Protein AF-A0A1I7XTX9-F1 (afdb_monomer_lite)

Radius of gyration: 39.01 Å; chains: 1; bounding box: 74×59×114 Å

Structure (mmCIF, N/CA/C/O backbone):
data_AF-A0A1I7XTX9-F1
#
_entry.id   AF-A0A1I7XTX9-F1
#
loop_
_atom_site.group_PDB
_atom_site.id
_atom_site.type_symbol
_atom_site.label_atom_id
_atom_site.label_alt_id
_atom_site.label_comp_id
_atom_site.label_asym_id
_atom_site.label_entity_id
_atom_site.label_seq_id
_atom_site.pdbx_PDB_ins_code
_atom_site.Cartn_x
_atom_site.Cartn_y
_atom_site.Cartn_z
_atom_site.occupancy
_atom_site.B_iso_or_equiv
_atom_site.auth_seq_id
_atom_site.auth_comp_id
_atom_site.auth_asym_id
_atom_site.auth_atom_id
_atom_site.pdbx_PDB_model_num
ATOM 1 N N . MET A 1 1 ? 23.087 1.644 7.603 1.00 31.75 1 MET A N 1
ATOM 2 C CA . MET A 1 1 ? 23.985 2.489 8.414 1.00 31.75 1 MET A CA 1
ATOM 3 C C . MET A 1 1 ? 24.129 3.825 7.701 1.00 31.75 1 MET A C 1
ATOM 5 O O . MET A 1 1 ? 24.616 3.824 6.582 1.00 31.75 1 MET A O 1
ATOM 9 N N . THR A 1 2 ? 23.511 4.867 8.280 1.00 27.83 2 THR A N 1
ATOM 10 C CA . THR A 1 2 ? 24.059 6.223 8.543 1.00 27.83 2 THR A CA 1
ATOM 11 C C . THR A 1 2 ? 25.178 6.745 7.631 1.00 27.83 2 THR A C 1
ATOM 13 O O . THR A 1 2 ? 26.131 6.026 7.386 1.00 27.83 2 THR A O 1
ATOM 16 N N . LEU A 1 3 ? 25.255 7.996 7.173 1.00 34.50 3 LEU A N 1
ATOM 17 C CA . LEU A 1 3 ? 24.685 9.340 7.436 1.00 34.50 3 LEU A CA 1
ATOM 18 C C . LEU A 1 3 ? 25.166 10.139 6.166 1.00 34.50 3 LEU A C 1
ATOM 20 O O . LEU A 1 3 ? 26.265 9.856 5.704 1.00 34.50 3 LEU A O 1
ATOM 24 N N . LEU A 1 4 ? 24.463 11.028 5.447 1.00 36.38 4 LEU A N 1
ATOM 25 C CA . LEU A 1 4 ? 23.826 12.318 5.776 1.00 36.38 4 LEU A CA 1
ATOM 26 C C . LEU A 1 4 ? 24.475 13.459 4.955 1.00 36.38 4 LEU A C 1
ATOM 28 O O . LEU A 1 4 ? 25.654 13.402 4.623 1.00 36.38 4 LEU A O 1
ATOM 32 N N . GLY A 1 5 ? 23.700 14.511 4.690 1.00 29.09 5 GLY A N 1
ATOM 33 C CA . GLY A 1 5 ? 24.139 15.789 4.118 1.00 29.09 5 GLY A CA 1
ATOM 34 C C . GLY A 1 5 ? 22.914 16.644 3.766 1.00 29.09 5 GLY A C 1
ATOM 35 O O . GLY A 1 5 ? 22.510 16.673 2.615 1.00 29.09 5 GLY A O 1
ATOM 36 N N . ALA A 1 6 ? 22.092 17.047 4.740 1.00 30.69 6 ALA A N 1
ATOM 37 C CA . ALA A 1 6 ? 22.261 18.222 5.611 1.00 30.69 6 ALA A CA 1
ATOM 38 C C . ALA A 1 6 ? 21.860 19.540 4.917 1.00 30.69 6 ALA A C 1
ATOM 40 O O . ALA A 1 6 ? 22.662 20.180 4.244 1.00 30.69 6 ALA A O 1
ATOM 41 N N . GLY A 1 7 ? 20.605 19.950 5.137 1.00 29.23 7 GLY A N 1
ATOM 42 C CA . GLY A 1 7 ? 20.167 21.335 4.987 1.00 29.23 7 GLY A CA 1
ATOM 43 C C . GLY A 1 7 ? 20.647 22.171 6.176 1.00 29.23 7 GLY A C 1
ATOM 44 O O . GLY A 1 7 ? 20.661 21.695 7.312 1.00 29.23 7 GLY A O 1
ATOM 45 N N . LYS A 1 8 ? 21.066 23.406 5.901 1.00 31.02 8 LYS A N 1
ATOM 46 C CA . LYS A 1 8 ? 21.558 24.382 6.879 1.00 31.02 8 LYS A CA 1
ATOM 47 C C . LYS A 1 8 ? 20.604 25.579 6.893 1.00 31.02 8 LYS A C 1
ATOM 49 O O . LYS A 1 8 ? 20.211 26.057 5.834 1.00 31.02 8 LYS A O 1
ATOM 54 N N . THR A 1 9 ? 20.223 26.021 8.087 1.00 29.34 9 THR A N 1
ATOM 55 C CA . THR A 1 9 ? 19.307 27.140 8.370 1.00 29.34 9 THR A CA 1
ATOM 56 C C . THR A 1 9 ? 20.045 28.415 8.792 1.00 29.34 9 THR A C 1
ATOM 58 O O . THR A 1 9 ? 21.045 28.320 9.502 1.00 29.34 9 THR A O 1
ATOM 61 N N . GLY A 1 10 ? 19.442 29.570 8.468 1.00 27.25 10 GLY A N 1
ATOM 62 C CA . GLY A 1 10 ? 19.661 30.911 9.051 1.00 27.25 10 GLY A CA 1
ATOM 63 C C . GLY A 1 10 ? 20.543 31.825 8.192 1.00 27.25 10 GLY A C 1
ATOM 64 O O . GLY A 1 10 ? 21.560 31.367 7.691 1.00 27.25 10 GLY A O 1
ATOM 65 N N . THR A 1 11 ? 20.275 33.114 7.960 1.00 25.80 11 THR A N 1
ATOM 66 C CA . THR A 1 11 ? 19.275 34.105 8.424 1.00 25.80 11 THR A CA 1
ATOM 67 C C . THR A 1 11 ? 19.540 35.385 7.607 1.00 25.80 11 THR A C 1
ATOM 69 O O . THR A 1 11 ? 20.711 35.663 7.356 1.00 25.80 11 THR A O 1
ATOM 72 N N . GLY A 1 12 ? 18.519 36.199 7.303 1.00 23.66 12 GLY A N 1
ATOM 73 C CA . GLY A 1 12 ? 18.704 37.642 7.063 1.00 23.66 12 GLY A CA 1
ATOM 74 C C . GLY A 1 12 ? 18.099 38.235 5.784 1.00 23.66 12 GLY A C 1
ATOM 75 O O . GLY A 1 12 ? 18.675 38.079 4.719 1.00 23.66 12 GLY A O 1
ATOM 76 N N . MET A 1 13 ? 17.015 38.987 6.003 1.00 26.55 13 MET A N 1
ATOM 77 C CA . MET A 1 13 ? 16.644 40.281 5.404 1.00 26.55 13 MET A CA 1
ATOM 78 C C . MET A 1 13 ? 16.230 40.427 3.917 1.00 26.55 13 MET A C 1
ATOM 80 O O . MET A 1 13 ? 16.981 40.132 2.996 1.00 26.55 13 MET A O 1
ATOM 84 N N . ASP A 1 14 ? 15.050 41.053 3.809 1.00 25.98 14 ASP A N 1
ATOM 85 C CA . ASP A 1 14 ? 14.607 42.104 2.879 1.00 25.98 14 ASP A CA 1
ATOM 86 C C . ASP A 1 14 ? 13.866 41.764 1.567 1.00 25.98 14 ASP A C 1
ATOM 88 O O . ASP A 1 14 ? 14.311 40.993 0.723 1.00 25.98 14 ASP A O 1
ATOM 92 N N . ASP A 1 15 ? 12.715 42.449 1.473 1.00 25.98 15 ASP A N 1
ATOM 93 C CA . ASP A 1 15 ? 11.924 42.895 0.323 1.00 25.98 15 ASP A CA 1
ATOM 94 C C . ASP A 1 15 ? 11.231 41.861 -0.586 1.00 25.98 15 ASP A C 1
ATOM 96 O O . ASP A 1 15 ? 11.866 41.157 -1.359 1.00 25.98 15 ASP A O 1
ATOM 100 N N . ASP A 1 16 ? 9.886 41.861 -0.593 1.00 26.59 16 ASP A N 1
ATOM 101 C CA . ASP A 1 16 ? 9.189 42.386 -1.778 1.00 26.59 16 ASP A CA 1
ATOM 102 C C . ASP A 1 16 ? 7.717 42.758 -1.522 1.00 26.59 16 ASP A C 1
ATOM 104 O O . ASP A 1 16 ? 6.957 42.110 -0.795 1.00 26.59 16 ASP A O 1
ATOM 108 N N . SER A 1 17 ? 7.339 43.844 -2.177 1.00 26.92 17 SER A N 1
ATOM 109 C CA . SER A 1 17 ? 6.041 44.488 -2.238 1.00 26.92 17 SER A CA 1
ATOM 110 C C . SER A 1 17 ? 5.219 44.011 -3.440 1.00 26.92 17 SER A C 1
ATOM 112 O O . SER A 1 17 ? 5.717 43.876 -4.545 1.00 26.92 17 SER A O 1
ATOM 114 N N . THR A 1 18 ? 3.916 43.851 -3.215 1.00 23.44 18 THR A N 1
ATOM 115 C CA . THR A 1 18 ? 2.823 44.388 -4.045 1.00 23.44 18 THR A CA 1
ATOM 116 C C . THR A 1 18 ? 2.942 44.303 -5.584 1.00 23.44 18 THR A C 1
ATOM 118 O O . THR A 1 18 ? 3.502 45.171 -6.241 1.00 23.44 18 THR A O 1
ATOM 121 N N . SER A 1 19 ? 2.106 43.409 -6.128 1.00 23.70 19 SER A N 1
ATOM 122 C CA . SER A 1 19 ? 1.067 43.693 -7.142 1.00 23.70 19 SER A CA 1
ATOM 123 C C . SER A 1 19 ? 1.317 43.466 -8.639 1.00 23.70 19 SER A C 1
ATOM 125 O O . SER A 1 19 ? 2.242 43.998 -9.233 1.00 23.70 19 SER A O 1
ATOM 127 N N . THR A 1 20 ? 0.283 42.827 -9.220 1.00 22.22 20 THR A N 1
ATOM 128 C CA . THR A 1 20 ? -0.342 43.073 -10.541 1.00 22.22 20 THR A CA 1
ATOM 129 C C . THR A 1 20 ? 0.517 42.853 -11.792 1.00 22.22 20 THR A C 1
ATOM 131 O O . THR A 1 20 ? 1.685 43.180 -11.846 1.00 22.22 20 THR A O 1
ATOM 134 N N . SER A 1 21 ? 0.009 42.333 -12.904 1.00 23.59 21 SER A N 1
ATOM 135 C CA . SER A 1 21 ? -1.358 42.087 -13.371 1.00 23.59 21 SER A CA 1
ATOM 136 C C . SER A 1 21 ? -1.256 41.399 -14.734 1.00 23.59 21 SER A C 1
ATOM 138 O O . SER A 1 21 ? -0.323 41.700 -15.471 1.00 23.59 21 SER A O 1
ATOM 140 N N . SER A 1 22 ? -2.307 40.640 -15.087 1.00 22.98 22 SER A N 1
ATOM 141 C CA . SER A 1 22 ? -2.914 40.532 -16.437 1.00 22.98 22 SER A CA 1
ATOM 142 C C . SER A 1 22 ? -2.038 39.973 -17.577 1.00 22.98 22 SER A C 1
ATOM 144 O O . SER A 1 22 ? -0.888 40.331 -17.742 1.00 22.98 22 SER A O 1
ATOM 146 N N . SER A 1 23 ? -2.499 39.130 -18.500 1.00 24.38 23 SER A N 1
ATOM 147 C CA . SER A 1 23 ? -3.800 39.057 -19.188 1.00 24.38 23 SER A CA 1
ATOM 148 C C . SER A 1 23 ? -3.715 37.823 -20.113 1.00 24.38 23 SER A C 1
ATOM 150 O O . SER A 1 23 ? -2.683 37.606 -20.735 1.00 24.38 23 SER A O 1
ATOM 152 N N . SER A 1 24 ? -4.651 36.874 -20.046 1.00 22.02 24 SER A N 1
ATOM 153 C CA . SER A 1 24 ? -5.836 36.713 -20.917 1.00 22.02 24 SER A CA 1
ATOM 154 C C . SER A 1 24 ? -5.599 36.100 -22.311 1.00 22.02 24 SER A C 1
ATOM 156 O O . SER A 1 24 ? -4.981 36.715 -23.174 1.00 22.02 24 SER A O 1
ATOM 158 N N . SER A 1 25 ? -6.208 34.933 -22.547 1.00 24.53 25 SER A N 1
ATOM 159 C CA . SER A 1 25 ? -7.070 34.587 -23.707 1.00 24.53 25 SER A CA 1
ATOM 160 C C . SER A 1 25 ? -7.397 33.082 -23.620 1.00 24.53 25 SER A C 1
ATOM 162 O O . SER A 1 25 ? -6.514 32.241 -23.702 1.00 24.53 25 SER A O 1
ATOM 164 N N . SER A 1 26 ? -8.562 32.657 -23.122 1.00 22.67 26 SER A N 1
ATOM 165 C CA . SER A 1 26 ? -9.870 32.534 -23.791 1.00 22.67 26 SER A CA 1
ATOM 166 C C . SER A 1 26 ? -9.861 31.745 -25.110 1.00 22.67 26 SER A C 1
ATOM 168 O O . SER A 1 26 ? -9.527 32.289 -26.157 1.00 22.67 26 SER A O 1
ATOM 170 N N . SER A 1 27 ? -10.376 30.514 -25.082 1.00 25.02 27 SER A N 1
ATOM 171 C CA . SER A 1 27 ? -11.396 30.075 -26.045 1.00 25.02 27 SER A CA 1
ATOM 172 C C . SER A 1 27 ? -12.202 28.894 -25.494 1.00 25.02 27 SER A C 1
ATOM 174 O O . SER A 1 27 ? -11.694 27.973 -24.863 1.00 25.02 27 SER A O 1
ATOM 176 N N . SER A 1 28 ? -13.505 29.027 -25.684 1.00 23.41 28 SER A N 1
ATOM 177 C CA . SER A 1 28 ? -14.630 28.222 -25.231 1.00 23.41 28 SER A CA 1
ATOM 178 C C . SER A 1 28 ? -15.010 27.135 -26.236 1.00 23.41 28 SER A C 1
ATOM 180 O O . SER A 1 28 ? -14.947 27.377 -27.438 1.00 23.41 28 SER A O 1
ATOM 182 N N . SER A 1 29 ? -15.593 26.030 -25.768 1.00 25.06 29 SER A N 1
ATOM 183 C CA . SER A 1 29 ? -16.771 25.452 -26.430 1.00 25.06 29 SER A CA 1
ATOM 184 C C . SER A 1 29 ? -17.611 24.643 -25.441 1.00 25.06 29 SER A C 1
ATOM 186 O O . SER A 1 29 ? -17.113 23.839 -24.659 1.00 25.06 29 SER A O 1
ATOM 188 N N . SER A 1 30 ? -18.901 24.950 -25.452 1.00 24.28 30 SER A N 1
ATOM 189 C CA . SER A 1 30 ? -19.987 24.378 -24.671 1.00 24.28 30 SER A CA 1
ATOM 190 C C . SER A 1 30 ? -20.750 23.349 -25.507 1.00 24.28 30 SER A C 1
ATOM 192 O O . SER A 1 30 ? -20.850 23.473 -26.725 1.00 24.28 30 SER A O 1
ATOM 194 N N . SER A 1 31 ? -21.367 22.369 -24.853 1.00 24.78 31 SER A N 1
ATOM 195 C CA . SER A 1 31 ? -22.641 21.808 -25.314 1.00 24.78 31 SER A CA 1
ATOM 196 C C . SER A 1 31 ? -23.411 21.205 -24.141 1.00 24.78 31 SER A C 1
ATOM 198 O O . SER A 1 31 ? -22.874 20.496 -23.295 1.00 24.78 31 SER A O 1
ATOM 200 N N . SER A 1 32 ? -24.680 21.587 -24.089 1.00 23.98 32 SER A N 1
ATOM 201 C CA . SER A 1 32 ? -25.641 21.387 -23.012 1.00 23.98 32 SER A CA 1
ATOM 202 C C . SER A 1 32 ? -26.614 20.265 -23.374 1.00 23.98 32 SER A C 1
ATOM 204 O O . SER A 1 32 ? -26.971 20.115 -24.539 1.00 23.98 32 SER A O 1
ATOM 206 N N . SER A 1 33 ? -27.158 19.566 -22.381 1.00 22.62 33 SER A N 1
ATOM 207 C CA . SER A 1 33 ? -28.517 19.009 -22.458 1.00 22.62 33 SER A CA 1
ATOM 208 C C . SER A 1 33 ? -29.128 18.931 -21.055 1.00 22.62 33 SER A C 1
ATOM 210 O O . SER A 1 33 ? -28.430 18.726 -20.067 1.00 22.62 33 SER A O 1
ATOM 212 N N . ASN A 1 34 ? -30.422 19.237 -20.985 1.00 25.70 34 ASN A N 1
ATOM 213 C CA . ASN A 1 34 ? -31.182 19.658 -19.807 1.00 25.70 34 ASN A CA 1
ATOM 214 C C . ASN A 1 34 ? -32.379 18.710 -19.571 1.00 25.70 34 ASN A C 1
ATOM 216 O O . ASN A 1 34 ? -32.726 17.953 -20.478 1.00 25.70 34 ASN A O 1
ATOM 220 N N . SER A 1 35 ? -33.057 18.882 -18.425 1.00 24.59 35 SER A N 1
ATOM 221 C CA . SER A 1 35 ? -34.354 18.322 -17.948 1.00 24.59 35 SER A CA 1
ATOM 222 C C . SER A 1 35 ? -34.229 17.295 -16.807 1.00 24.59 35 SER A C 1
ATOM 224 O O . SER A 1 35 ? -33.373 16.426 -16.855 1.00 24.59 35 SER A O 1
ATOM 226 N N . SER A 1 36 ? -35.032 17.296 -15.736 1.00 25.94 36 SER A N 1
ATOM 227 C CA . SER A 1 36 ? -36.047 18.225 -15.208 1.00 25.94 36 SER A CA 1
ATOM 228 C C . SER A 1 36 ? -36.482 17.749 -13.805 1.00 25.94 36 SER A C 1
ATOM 230 O O . SER A 1 36 ? -36.763 16.570 -13.629 1.00 25.94 36 SER A O 1
ATOM 232 N N . SER A 1 37 ? -36.537 18.690 -12.855 1.00 24.05 37 SER A N 1
ATOM 233 C CA . SER A 1 37 ? -37.421 18.844 -11.673 1.00 24.05 37 SER A CA 1
ATOM 234 C C . SER A 1 37 ? -38.088 17.649 -10.957 1.00 24.05 37 SER A C 1
ATOM 236 O O . SER A 1 37 ? -38.910 16.940 -11.531 1.00 24.05 37 SER A O 1
ATOM 238 N N . GLY A 1 38 ? -37.942 17.639 -9.623 1.00 23.42 38 GLY A N 1
ATOM 239 C CA . GLY A 1 38 ? -38.892 17.062 -8.661 1.00 23.42 38 GLY A CA 1
ATOM 240 C C . GLY A 1 38 ? -38.558 17.476 -7.217 1.00 23.42 38 GLY A C 1
ATOM 241 O O . GLY A 1 38 ? -37.611 16.961 -6.635 1.00 23.42 38 GLY A O 1
ATOM 242 N N . SER A 1 39 ? -39.303 18.433 -6.652 1.00 24.64 39 SER A N 1
ATOM 243 C CA . SER A 1 39 ? -39.184 18.903 -5.259 1.00 24.64 39 SER A CA 1
ATOM 244 C C . SER A 1 39 ? -40.071 18.105 -4.301 1.00 24.64 39 SER A C 1
ATOM 246 O O . SER A 1 39 ? -41.241 17.914 -4.616 1.00 24.64 39 SER A O 1
ATOM 248 N N . SER A 1 40 ? -39.579 17.805 -3.088 1.00 24.77 40 SER A N 1
ATOM 249 C CA . SER A 1 40 ? -40.382 17.851 -1.846 1.00 24.77 40 SER A CA 1
ATOM 250 C C . SER A 1 40 ? -39.552 17.651 -0.559 1.00 24.77 40 SER A C 1
ATOM 252 O O . SER A 1 40 ? -39.024 16.573 -0.318 1.00 24.77 40 SER A O 1
ATOM 254 N N . ASN A 1 41 ? -39.529 18.715 0.253 1.00 26.72 41 ASN A N 1
ATOM 255 C CA . ASN A 1 41 ? -39.563 18.834 1.723 1.00 26.72 41 ASN A CA 1
ATOM 256 C C . ASN A 1 41 ? -38.617 18.083 2.696 1.00 26.72 41 ASN A C 1
ATOM 258 O O . ASN A 1 41 ? -38.786 16.914 3.012 1.00 26.72 41 ASN A O 1
ATOM 262 N N . SER A 1 42 ? -37.794 18.919 3.349 1.00 25.36 42 SER A N 1
ATOM 263 C CA . SER A 1 42 ? -37.630 19.109 4.805 1.00 25.36 42 SER A CA 1
ATOM 264 C C . SER A 1 42 ? -37.196 17.946 5.711 1.00 25.36 42 SER A C 1
ATOM 266 O O . SER A 1 42 ? -38.021 17.203 6.235 1.00 25.36 42 SER A O 1
ATOM 268 N N . SER A 1 43 ? -35.937 18.010 6.142 1.00 28.47 43 SER A N 1
ATOM 269 C CA . SER A 1 43 ? -35.585 17.908 7.563 1.00 28.47 43 SER A CA 1
ATOM 270 C C . SER A 1 43 ? -34.298 18.689 7.811 1.00 28.47 43 SER A C 1
ATOM 272 O O . SER A 1 43 ? -33.278 18.454 7.173 1.00 28.47 43 SER A O 1
ATOM 274 N N . LYS A 1 44 ? -34.396 19.670 8.702 1.00 34.66 44 LYS A N 1
ATOM 275 C CA . LYS A 1 44 ? -33.352 20.617 9.077 1.00 34.66 44 LYS A CA 1
ATOM 276 C C . LYS A 1 44 ? -32.379 19.921 10.033 1.00 34.66 44 LYS A C 1
ATOM 278 O O . LYS A 1 44 ? -32.746 19.669 11.176 1.00 34.66 44 LYS A O 1
ATOM 283 N N . SER A 1 45 ? -31.167 19.632 9.577 1.00 30.36 45 SER A N 1
ATOM 284 C CA . SER A 1 45 ? -30.007 19.395 10.436 1.00 30.36 45 SER A CA 1
ATOM 285 C C . SER A 1 45 ? -28.925 20.373 10.009 1.00 30.36 45 SER A C 1
ATOM 287 O O . SER A 1 45 ? -28.516 20.408 8.854 1.00 30.36 45 SER A O 1
ATOM 289 N N . SER A 1 46 ? -28.568 21.239 10.943 1.00 38.06 46 SER A N 1
ATOM 290 C CA . SER A 1 46 ? -27.424 22.134 10.886 1.00 38.06 46 SER A CA 1
ATOM 291 C C . SER A 1 46 ? -26.144 21.315 10.740 1.00 38.06 46 SER A C 1
ATOM 293 O O . SER A 1 46 ? -25.693 20.757 11.732 1.00 38.06 46 SER A O 1
ATOM 295 N N . ASP A 1 47 ? -25.602 21.256 9.529 1.00 37.31 47 ASP A N 1
ATOM 296 C CA . ASP A 1 47 ? -24.257 20.764 9.226 1.00 37.31 47 ASP A CA 1
ATOM 297 C C . ASP A 1 47 ? -23.696 21.619 8.080 1.00 37.31 47 ASP A C 1
ATOM 299 O O . ASP A 1 47 ? -23.562 21.164 6.949 1.00 37.31 47 ASP A O 1
ATOM 303 N N . ASP A 1 48 ? -23.416 22.887 8.381 1.00 39.72 48 ASP A N 1
ATOM 304 C CA . ASP A 1 48 ? -22.563 23.744 7.556 1.00 39.72 48 ASP A CA 1
ATOM 305 C C . ASP A 1 48 ? -21.286 24.023 8.361 1.00 39.72 48 ASP A C 1
ATOM 307 O O . ASP A 1 48 ? -21.191 25.010 9.083 1.00 39.72 48 ASP A O 1
ATOM 311 N N . GLU A 1 49 ? -20.330 23.096 8.278 1.00 41.69 49 GLU A N 1
ATOM 312 C CA . GLU A 1 49 ? -18.903 23.345 8.510 1.00 41.69 49 GLU A CA 1
ATOM 313 C C . GLU A 1 49 ? -18.141 22.612 7.399 1.00 41.69 49 GLU A C 1
ATOM 315 O O . GLU A 1 49 ? -18.010 21.382 7.373 1.00 41.69 49 GLU A O 1
ATOM 320 N N . ASP A 1 50 ? -17.714 23.409 6.427 1.00 38.66 50 ASP A N 1
ATOM 321 C CA . ASP A 1 50 ? -16.922 23.028 5.273 1.00 38.66 50 ASP A CA 1
ATOM 322 C C . ASP A 1 50 ? -15.567 22.412 5.674 1.00 38.66 50 ASP A C 1
ATOM 324 O O . ASP A 1 50 ? -14.810 22.958 6.474 1.00 38.66 50 ASP A O 1
ATOM 328 N N . GLY A 1 51 ? -15.203 21.306 5.012 1.00 39.34 51 GLY A N 1
ATOM 329 C CA . GLY A 1 51 ? -13.795 20.984 4.749 1.00 39.34 51 GLY A CA 1
ATOM 330 C C . GLY A 1 51 ? -13.052 20.058 5.720 1.00 39.34 51 GLY A C 1
ATOM 331 O O . GLY A 1 51 ? -11.886 20.315 6.003 1.00 39.34 51 GLY A O 1
ATOM 332 N N . LEU A 1 52 ? -13.631 18.939 6.177 1.00 42.31 52 LEU A N 1
ATOM 333 C CA . LEU A 1 52 ? -12.880 17.941 6.963 1.00 42.31 52 LEU A CA 1
ATOM 334 C C . LEU A 1 52 ? -13.141 16.491 6.527 1.00 42.31 52 LEU A C 1
ATOM 336 O O . LEU A 1 52 ? -14.133 15.877 6.901 1.00 42.31 52 LEU A O 1
ATOM 340 N N . SER A 1 53 ? -12.160 15.941 5.799 1.00 44.75 53 SER A N 1
ATOM 341 C CA . SER A 1 53 ? -11.876 14.515 5.562 1.00 44.75 53 SER A CA 1
ATOM 342 C C . SER A 1 53 ? -13.046 13.636 5.101 1.00 44.75 53 SER A C 1
ATOM 344 O O . SER A 1 53 ? -13.965 13.331 5.861 1.00 44.75 53 SER A O 1
ATOM 346 N N . ALA A 1 54 ? -12.942 13.078 3.895 1.00 55.00 54 ALA A N 1
ATOM 347 C CA . ALA A 1 54 ? -13.617 11.819 3.603 1.00 55.00 54 ALA A CA 1
ATOM 348 C C . ALA A 1 54 ? -13.142 10.784 4.644 1.00 55.00 54 ALA A C 1
ATOM 350 O O . ALA 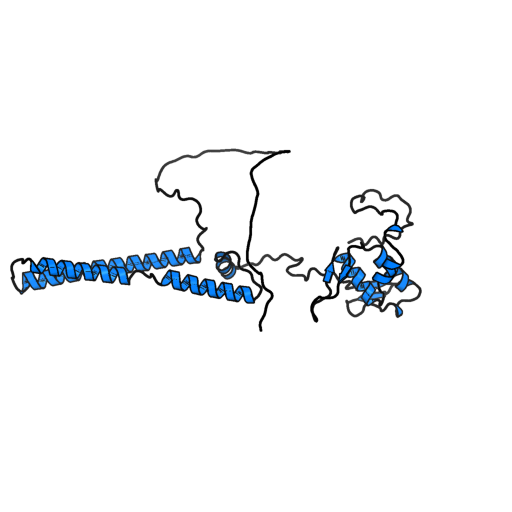A 1 54 ? -12.023 10.294 4.560 1.00 55.00 54 ALA A O 1
ATOM 351 N N . LYS A 1 55 ? -13.936 10.537 5.694 1.00 63.59 55 LYS A N 1
ATOM 352 C CA . LYS A 1 55 ? -13.553 9.650 6.802 1.00 63.59 55 LYS A CA 1
ATOM 353 C C . LYS A 1 55 ? -13.246 8.255 6.251 1.00 63.59 55 LYS A C 1
ATOM 355 O O . LYS A 1 55 ? -14.080 7.686 5.545 1.00 63.59 55 LYS A O 1
ATOM 360 N N . SER A 1 56 ? -12.090 7.693 6.615 1.00 77.38 56 SER A N 1
ATOM 361 C CA . SER A 1 56 ? -11.694 6.331 6.224 1.00 77.38 56 SER A CA 1
ATOM 362 C C . SER A 1 56 ? -12.760 5.303 6.611 1.00 77.38 56 SER A C 1
ATOM 364 O O . SER A 1 56 ? -13.458 5.452 7.624 1.00 77.38 56 SER A O 1
ATOM 366 N N . VAL A 1 57 ? -12.850 4.205 5.860 1.00 80.50 57 VAL A N 1
ATOM 367 C CA . VAL A 1 57 ? -13.799 3.110 6.129 1.00 80.50 57 VAL A CA 1
ATOM 368 C C . VAL A 1 57 ? -13.588 2.525 7.541 1.00 80.50 57 VAL A C 1
ATOM 370 O O . VAL A 1 57 ? -14.561 2.239 8.248 1.00 80.50 57 VAL A O 1
ATOM 373 N N . LEU A 1 58 ? -12.342 2.456 8.009 1.00 81.88 58 LEU A N 1
ATOM 374 C CA . LEU A 1 58 ? -11.929 1.964 9.321 1.00 81.88 58 LEU A CA 1
ATOM 375 C C . LEU A 1 58 ? -12.418 2.918 10.400 1.00 81.88 58 LEU A C 1
ATOM 377 O O . LEU A 1 58 ? -13.026 2.485 11.374 1.00 81.88 58 LEU A O 1
ATOM 381 N N . GLN A 1 59 ? -12.203 4.221 10.205 1.00 81.19 59 GLN A N 1
ATOM 382 C CA . GLN A 1 59 ? -12.638 5.257 11.140 1.00 81.19 59 GLN A CA 1
ATOM 383 C C . GLN A 1 59 ? -14.163 5.241 11.304 1.00 81.19 59 GLN A C 1
ATOM 385 O O . GLN A 1 59 ? -14.661 5.340 12.425 1.00 81.19 59 GLN A O 1
ATOM 390 N N .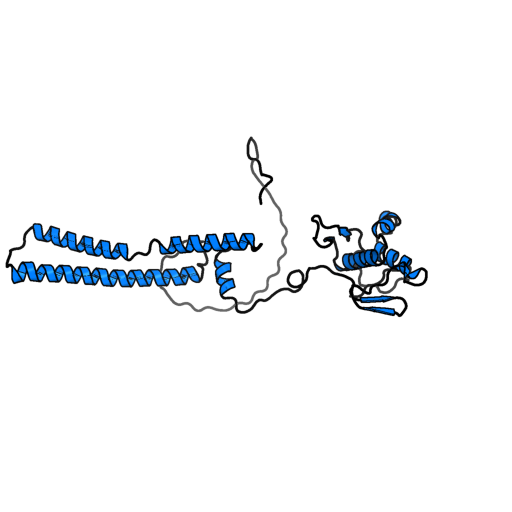 SER A 1 60 ? -14.907 5.024 10.214 1.00 83.50 60 SER A N 1
ATOM 391 C CA . SER A 1 60 ? -16.365 4.866 10.260 1.00 83.50 60 SER A CA 1
ATOM 392 C C . SER A 1 60 ? -16.790 3.633 11.068 1.00 83.50 60 SER A C 1
ATOM 394 O O . SER A 1 60 ? -17.652 3.724 11.945 1.00 83.50 60 SER A O 1
ATOM 396 N N . LYS A 1 61 ? -16.162 2.472 10.833 1.00 87.00 61 LYS A N 1
ATOM 397 C CA . LYS A 1 61 ? -16.467 1.234 11.573 1.00 87.00 61 LYS A CA 1
ATOM 398 C C . LYS A 1 61 ? -16.103 1.336 13.053 1.00 87.00 61 LYS A C 1
ATOM 400 O O . LYS A 1 61 ? -16.885 0.922 13.903 1.00 87.00 61 LYS A O 1
ATOM 405 N N . LEU A 1 62 ? -14.953 1.917 13.369 1.00 85.44 62 LEU A N 1
ATOM 406 C CA . LEU A 1 62 ? -14.488 2.091 14.743 1.00 85.44 62 LEU A CA 1
ATOM 407 C C . LEU A 1 62 ? -15.351 3.079 15.519 1.00 85.44 62 LEU A C 1
ATOM 409 O O . LEU A 1 62 ? -15.664 2.822 16.675 1.00 85.44 62 LEU A O 1
ATOM 413 N N . SER A 1 63 ? -15.796 4.162 14.877 1.00 86.50 63 SER A N 1
ATOM 414 C CA . SER A 1 63 ? -16.751 5.092 15.480 1.00 86.50 63 SER A CA 1
ATOM 415 C C . SER A 1 63 ? -18.071 4.390 15.822 1.00 86.50 63 SER A C 1
ATOM 417 O O . SER A 1 63 ? -18.578 4.561 16.928 1.00 86.50 63 SER A O 1
ATOM 419 N N . LYS A 1 64 ? -18.579 3.512 14.941 1.00 88.88 64 LYS A N 1
ATOM 420 C CA . LYS A 1 64 ? -19.766 2.688 15.236 1.00 88.88 64 LYS A CA 1
ATOM 421 C C . LYS A 1 64 ? -19.547 1.753 16.429 1.00 88.88 64 LYS A C 1
ATOM 423 O O . LYS A 1 64 ? -20.426 1.664 17.281 1.00 88.88 64 LYS A O 1
ATOM 428 N N . LEU A 1 65 ? -18.390 1.095 16.518 1.00 90.00 65 LEU A N 1
ATOM 429 C CA . LEU A 1 65 ? -18.058 0.241 17.666 1.00 90.00 65 LEU A CA 1
ATOM 430 C C . LEU A 1 65 ? -17.933 1.046 18.965 1.00 90.00 65 LEU A C 1
ATOM 432 O O . LEU A 1 65 ? -18.474 0.640 19.989 1.00 90.00 65 LEU A O 1
ATOM 436 N N . ALA A 1 66 ? -17.276 2.206 18.927 1.00 89.44 66 ALA A N 1
ATOM 437 C CA . ALA A 1 66 ? -17.151 3.086 20.085 1.00 89.44 66 ALA A CA 1
ATOM 438 C C . ALA A 1 66 ? -18.528 3.541 20.592 1.00 89.44 66 ALA A C 1
ATOM 440 O O . ALA A 1 66 ? -18.796 3.469 21.789 1.00 89.44 66 ALA A O 1
ATOM 441 N N . LEU A 1 67 ? -19.435 3.919 19.686 1.00 88.88 67 LEU A N 1
ATOM 442 C CA . LEU A 1 67 ? -20.812 4.264 20.042 1.00 88.88 67 LEU A CA 1
ATOM 443 C C . LEU A 1 67 ? -21.563 3.076 20.659 1.00 88.88 67 LEU A C 1
ATOM 445 O O . LEU A 1 67 ? -22.264 3.257 21.649 1.00 88.88 67 LEU A O 1
ATOM 449 N N . GLN A 1 68 ? -21.388 1.855 20.143 1.00 91.38 68 GLN A N 1
ATOM 450 C CA . GLN A 1 68 ? -21.994 0.656 20.740 1.00 91.38 68 GLN A CA 1
AT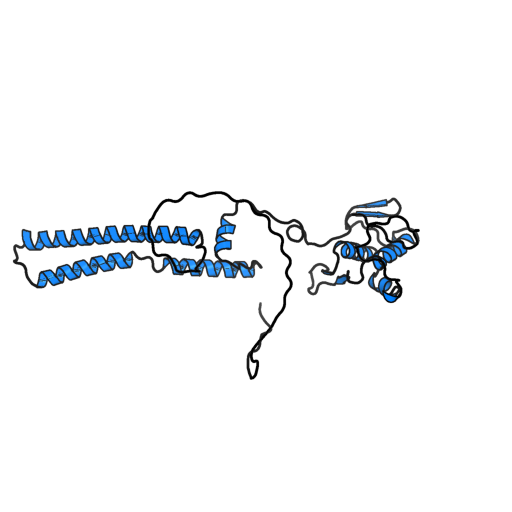OM 451 C C . GLN A 1 68 ? -21.512 0.401 22.175 1.00 91.38 68 GLN A C 1
ATOM 453 O O . GLN A 1 68 ? -22.327 0.071 23.039 1.00 91.38 68 GLN A O 1
ATOM 458 N N . ILE A 1 69 ? -20.219 0.597 22.451 1.00 92.25 69 ILE A N 1
ATOM 459 C CA . ILE A 1 69 ? -19.661 0.487 23.807 1.00 92.25 69 ILE A CA 1
ATOM 460 C C . ILE A 1 69 ? -20.284 1.548 24.722 1.00 92.25 69 ILE A C 1
ATOM 462 O O . ILE A 1 69 ? -20.697 1.220 25.833 1.00 92.25 69 ILE A O 1
ATOM 466 N N . ILE A 1 70 ? -20.431 2.787 24.240 1.00 91.56 70 ILE A N 1
ATOM 467 C CA . ILE A 1 70 ? -21.052 3.884 24.998 1.00 91.56 70 ILE A CA 1
ATOM 468 C C . ILE A 1 70 ? -22.519 3.574 25.320 1.00 91.56 70 ILE A C 1
ATOM 470 O O . ILE A 1 70 ? -22.941 3.755 26.463 1.00 91.56 70 ILE A O 1
ATOM 474 N N . TYR A 1 71 ? -23.299 3.067 24.359 1.00 92.94 71 TYR A N 1
ATOM 475 C CA . TYR A 1 71 ? -24.689 2.669 24.610 1.00 92.94 71 TYR A CA 1
ATOM 476 C C . TYR A 1 71 ? -24.774 1.556 25.658 1.00 92.94 71 TYR A C 1
ATOM 478 O O . TYR A 1 71 ? -25.558 1.665 26.600 1.00 92.94 71 TYR A O 1
ATOM 486 N N . CYS A 1 72 ? -23.927 0.529 25.550 1.00 94.12 72 CYS A N 1
ATOM 487 C CA . CYS A 1 72 ? -23.857 -0.548 26.536 1.00 94.12 72 CYS A CA 1
ATOM 488 C C . CYS A 1 72 ? -23.490 -0.008 27.931 1.00 94.12 72 CYS A C 1
ATOM 490 O O . CYS A 1 72 ? -24.225 -0.228 28.896 1.00 94.12 72 CYS A O 1
ATOM 492 N N . GLY A 1 73 ? -22.426 0.791 28.034 1.00 94.25 73 GLY A N 1
ATOM 493 C CA . GLY A 1 73 ? -21.989 1.403 29.289 1.00 94.25 73 GLY A CA 1
ATOM 494 C C . GLY A 1 73 ? -23.058 2.288 29.930 1.00 94.25 73 GLY A C 1
ATOM 495 O O . GLY A 1 73 ? -23.306 2.193 31.131 1.00 94.25 73 GLY A O 1
ATOM 496 N N . THR A 1 74 ? -23.771 3.074 29.121 1.00 93.31 74 THR A N 1
ATOM 497 C CA . THR A 1 74 ? -24.875 3.924 29.592 1.00 93.31 74 THR A CA 1
ATOM 498 C C . THR A 1 74 ? -26.026 3.086 30.149 1.00 93.31 74 THR A C 1
ATOM 500 O O . THR A 1 74 ? -26.552 3.402 31.216 1.00 93.31 74 THR A O 1
ATOM 503 N N . THR A 1 75 ? -26.399 1.988 29.477 1.00 95.75 75 THR A N 1
ATOM 504 C CA . THR A 1 75 ? -27.451 1.092 29.986 1.00 95.75 75 THR A CA 1
ATOM 505 C C . THR A 1 75 ? -27.061 0.445 31.314 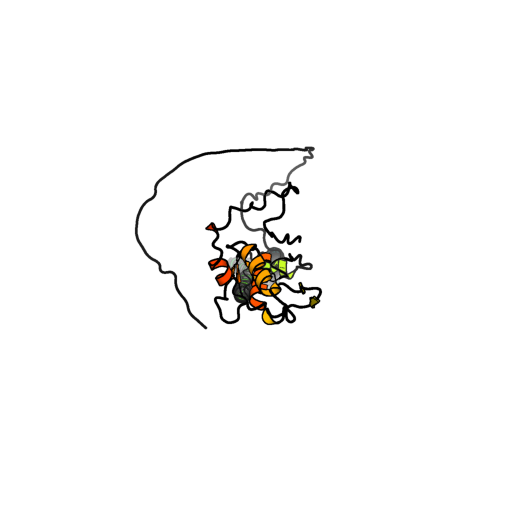1.00 95.75 75 THR A C 1
ATOM 507 O O . THR A 1 75 ? -27.870 0.427 32.241 1.00 95.75 75 THR A O 1
ATOM 510 N N . VAL A 1 76 ? -25.811 -0.007 31.456 1.00 95.75 76 VAL A N 1
ATOM 511 C CA . VAL A 1 76 ? -25.307 -0.604 32.701 1.00 95.75 76 VAL A CA 1
ATOM 512 C C . VAL A 1 76 ? -25.258 0.426 33.832 1.00 95.75 76 VAL A C 1
ATOM 514 O O . VAL A 1 76 ? -25.708 0.130 34.938 1.00 95.75 76 VAL A O 1
ATOM 517 N N . ALA A 1 77 ? -24.780 1.645 33.564 1.00 95.69 77 ALA A N 1
ATOM 518 C CA . ALA A 1 77 ? -24.732 2.725 34.550 1.00 95.69 77 ALA A CA 1
ATOM 519 C C . ALA A 1 77 ? -26.135 3.115 35.049 1.00 95.69 77 ALA A C 1
ATOM 521 O O . ALA A 1 77 ? -26.343 3.269 36.254 1.00 95.69 77 ALA A O 1
ATOM 522 N N . ALA A 1 78 ? -27.114 3.213 34.143 1.00 95.19 78 ALA A N 1
ATOM 523 C CA . ALA A 1 78 ? -28.500 3.512 34.495 1.00 95.19 78 ALA A CA 1
ATOM 524 C C . ALA A 1 78 ? -29.126 2.401 35.353 1.00 95.19 78 ALA A C 1
ATOM 526 O O . ALA A 1 78 ? -29.748 2.686 36.377 1.00 95.19 78 ALA A O 1
ATOM 527 N N . VAL A 1 79 ? -28.918 1.133 34.981 1.00 96.50 79 VAL A N 1
ATOM 528 C CA . VAL A 1 79 ? -29.397 -0.015 35.764 1.00 96.50 79 VAL A CA 1
ATOM 529 C C . VAL A 1 79 ? -28.745 -0.042 37.149 1.00 96.50 79 VAL A C 1
ATOM 531 O O . VAL A 1 79 ? -29.449 -0.212 38.143 1.00 96.50 79 VAL A O 1
ATOM 534 N N . ALA A 1 80 ? -27.433 0.186 37.248 1.00 94.81 80 ALA A N 1
ATOM 535 C CA . ALA A 1 80 ? -26.720 0.224 38.525 1.00 94.81 80 ALA A CA 1
ATOM 536 C C . ALA A 1 80 ? -27.236 1.341 39.447 1.00 94.81 80 ALA A C 1
ATOM 538 O O . ALA A 1 80 ? -27.454 1.100 40.634 1.00 94.81 80 ALA A O 1
ATOM 539 N N . LEU A 1 81 ? -27.497 2.534 38.902 1.00 95.19 81 LEU A N 1
ATOM 540 C CA . LEU A 1 81 ? -28.085 3.647 39.649 1.00 95.19 81 LEU A CA 1
ATOM 541 C C . LEU A 1 81 ? -29.474 3.287 40.190 1.00 95.19 81 LEU A C 1
ATOM 543 O O . LEU A 1 81 ? -29.739 3.488 41.375 1.00 95.19 81 LEU A O 1
ATOM 547 N N . ILE A 1 82 ? -30.339 2.708 39.352 1.00 95.31 82 ILE A N 1
ATOM 548 C CA . ILE A 1 82 ? -31.687 2.291 39.762 1.00 95.31 82 ILE A CA 1
ATOM 549 C C . ILE A 1 82 ? -31.607 1.237 40.869 1.00 95.31 82 ILE A C 1
ATOM 551 O O . ILE A 1 82 ? -32.314 1.361 41.869 1.00 95.31 82 ILE A O 1
ATOM 555 N N . VAL A 1 83 ? -30.733 0.234 40.728 1.00 95.56 83 VAL A N 1
ATOM 556 C CA . VAL A 1 83 ? -30.552 -0.845 41.713 1.00 95.56 83 VAL A CA 1
ATOM 557 C C . VAL A 1 83 ? -30.022 -0.313 43.045 1.00 95.56 83 VAL A C 1
ATOM 559 O O . VAL A 1 83 ? -30.532 -0.707 44.092 1.00 95.56 83 VAL A O 1
ATOM 562 N N . LEU A 1 84 ? -29.038 0.592 43.034 1.00 92.94 84 LEU A N 1
ATOM 563 C CA . LEU A 1 84 ? -28.488 1.195 44.254 1.00 92.94 84 LEU A CA 1
ATOM 564 C C . LEU A 1 84 ? -29.533 2.044 44.987 1.00 92.94 84 LEU A C 1
ATOM 566 O O . LEU A 1 84 ? -29.684 1.913 46.201 1.00 92.94 84 LEU A O 1
ATOM 570 N N . ILE A 1 85 ? -30.301 2.849 44.247 1.00 91.50 85 ILE A N 1
ATOM 571 C CA . ILE A 1 85 ? -31.383 3.666 44.810 1.00 91.50 85 ILE A CA 1
ATOM 572 C C . ILE A 1 85 ? -32.483 2.780 45.398 1.00 91.50 85 ILE A C 1
ATOM 574 O O . ILE A 1 85 ? -32.883 2.986 46.540 1.00 91.50 85 ILE A O 1
ATOM 578 N N . THR A 1 86 ? -32.960 1.771 44.662 1.00 91.88 86 THR A N 1
ATOM 579 C CA . THR A 1 86 ? -34.021 0.882 45.170 1.00 91.88 86 THR A CA 1
ATOM 580 C C . THR A 1 86 ? -33.562 0.055 46.364 1.00 91.88 86 THR A C 1
ATOM 582 O O . THR A 1 86 ? -34.315 -0.060 47.329 1.00 91.88 86 THR A O 1
ATOM 585 N N . ARG A 1 87 ? -32.331 -0.474 46.355 1.00 91.00 87 ARG A N 1
ATOM 586 C CA . ARG A 1 87 ? -31.754 -1.175 47.515 1.00 91.00 87 ARG A CA 1
ATOM 587 C C . ARG A 1 87 ? -31.697 -0.279 48.747 1.00 91.00 87 ARG A C 1
ATOM 589 O O . ARG A 1 87 ? -32.167 -0.699 49.800 1.00 91.00 87 ARG A O 1
ATOM 596 N N . PHE A 1 88 ? -31.190 0.945 48.603 1.00 88.38 88 PHE A N 1
ATOM 597 C CA . PHE A 1 88 ? -31.113 1.902 49.704 1.00 88.38 88 PHE A CA 1
ATOM 598 C C . PHE A 1 88 ? -32.500 2.276 50.236 1.00 88.38 88 PHE A C 1
ATOM 600 O O . PHE A 1 88 ? -32.714 2.269 51.445 1.00 88.38 88 PHE A O 1
ATOM 607 N N . CYS A 1 89 ? -33.469 2.520 49.346 1.00 86.06 89 CYS A N 1
ATOM 608 C CA . CYS A 1 89 ? -34.833 2.838 49.755 1.00 86.06 89 CYS A CA 1
ATOM 609 C C . CYS A 1 89 ? -35.496 1.693 50.541 1.00 86.06 89 CYS A C 1
ATOM 611 O O . CYS A 1 89 ? -36.172 1.943 51.536 1.00 86.06 89 CYS A O 1
ATOM 613 N N . ILE A 1 90 ? -35.301 0.437 50.125 1.00 88.25 90 ILE A N 1
ATOM 614 C CA . ILE A 1 90 ? -35.884 -0.722 50.818 1.00 88.25 90 ILE A CA 1
ATOM 615 C C . ILE A 1 90 ? -35.224 -0.925 52.186 1.00 88.25 90 ILE A C 1
ATOM 617 O O . ILE A 1 90 ? -35.916 -1.110 53.182 1.00 88.25 90 ILE A O 1
ATOM 621 N N . GLU A 1 91 ? -33.896 -0.888 52.259 1.00 84.19 91 GLU A N 1
ATOM 622 C CA . GLU A 1 91 ? -33.186 -1.182 53.505 1.00 84.19 91 GLU A CA 1
ATOM 623 C C . GLU A 1 91 ? -33.399 -0.069 54.545 1.00 84.19 91 GLU A C 1
ATOM 625 O O . GLU A 1 91 ? -33.827 -0.347 55.662 1.00 84.19 91 GLU A O 1
ATOM 630 N N . HIS A 1 92 ? -33.261 1.197 54.145 1.00 81.06 92 HIS A N 1
ATOM 631 C CA . HIS A 1 92 ? -33.315 2.328 55.072 1.00 81.06 92 HIS A CA 1
ATOM 632 C C . HIS A 1 92 ? -34.744 2.715 55.507 1.00 81.06 92 HIS A C 1
ATOM 634 O O . HIS A 1 92 ? -34.975 3.001 56.682 1.00 81.06 92 HIS A O 1
ATOM 640 N N . TYR A 1 93 ? -35.730 2.707 54.594 1.00 81.25 93 TYR A N 1
ATOM 641 C CA . TYR A 1 93 ? -37.102 3.133 54.927 1.00 81.25 93 TYR A CA 1
ATOM 642 C C . TYR A 1 93 ? -38.020 1.985 55.343 1.00 81.25 93 TYR A C 1
ATOM 644 O O . TYR A 1 93 ? -38.902 2.192 56.174 1.00 81.25 93 TYR A O 1
ATOM 652 N N . VAL A 1 94 ? -37.856 0.787 54.767 1.00 79.56 94 VAL A N 1
ATOM 653 C CA . VAL A 1 94 ? -38.769 -0.339 55.038 1.00 79.56 94 VAL A CA 1
ATOM 654 C C . VAL A 1 94 ? -38.256 -1.213 56.179 1.00 79.56 94 VAL A C 1
ATOM 656 O O . VAL A 1 94 ? -39.060 -1.681 56.981 1.00 79.56 94 VAL A O 1
ATOM 659 N N . ARG A 1 95 ? -36.938 -1.443 56.272 1.00 79.56 95 ARG A N 1
ATOM 660 C CA . ARG A 1 95 ? -36.357 -2.336 57.287 1.00 79.56 95 ARG A CA 1
ATOM 661 C C . ARG A 1 95 ? -36.022 -1.613 58.587 1.00 79.56 95 ARG A C 1
ATOM 663 O O . ARG A 1 95 ? -36.407 -2.093 59.649 1.00 79.56 95 ARG A O 1
ATOM 670 N N . ASP A 1 96 ? -35.343 -0.472 58.486 1.00 76.19 96 ASP A N 1
ATOM 671 C CA . ASP A 1 96 ? -34.830 0.251 59.655 1.00 76.19 96 ASP A CA 1
ATOM 672 C C . ASP A 1 96 ? -35.812 1.314 60.194 1.00 76.19 96 ASP A C 1
ATOM 674 O O . ASP A 1 96 ? -35.673 1.766 61.330 1.00 76.19 96 ASP A O 1
ATOM 678 N N . GLY A 1 97 ? -36.840 1.689 59.417 1.00 74.00 97 GLY A N 1
ATOM 679 C CA . GLY A 1 97 ? -37.941 2.560 59.861 1.00 74.00 97 GLY A CA 1
ATOM 680 C C . GLY A 1 97 ? -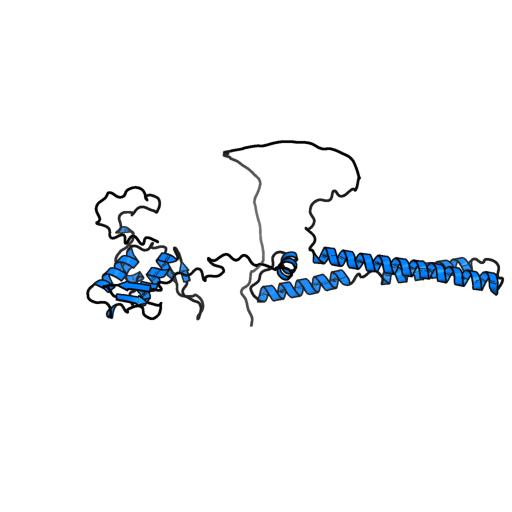37.529 3.993 60.230 1.00 74.00 97 GLY A C 1
ATOM 681 O O . GLY A 1 97 ? -38.217 4.652 61.011 1.00 74.00 97 GLY A O 1
ATOM 682 N N . ILE A 1 98 ? -36.401 4.473 59.703 1.00 74.25 98 ILE A N 1
ATOM 683 C CA . ILE A 1 98 ? -35.789 5.756 60.069 1.00 74.25 98 ILE A CA 1
ATOM 684 C C . ILE A 1 98 ? -36.455 6.898 59.271 1.00 74.25 98 ILE A C 1
ATOM 686 O O . ILE A 1 98 ? -36.643 6.756 58.060 1.00 74.25 98 ILE A O 1
ATOM 690 N N . PRO A 1 99 ? -36.823 8.040 59.892 1.00 76.50 99 PRO A N 1
ATOM 691 C CA . PRO A 1 99 ? -37.351 9.191 59.158 1.00 76.50 99 PRO A CA 1
ATOM 692 C C . PRO A 1 99 ? -36.277 9.850 58.279 1.00 76.50 99 PRO A C 1
ATOM 694 O O . PRO A 1 99 ? -35.096 9.846 58.624 1.00 76.50 99 PRO A O 1
ATOM 697 N N . PHE A 1 100 ? -36.711 10.463 57.169 1.00 75.81 100 PHE A N 1
ATOM 698 C CA . PHE A 1 100 ? -35.841 11.158 56.213 1.00 75.81 100 PHE A CA 1
ATOM 699 C C . PHE A 1 100 ? -34.925 12.171 56.907 1.00 75.81 100 PHE A C 1
ATOM 701 O O . PHE A 1 100 ? -35.396 13.090 57.584 1.00 75.81 100 PHE A O 1
ATOM 708 N N . SER A 1 101 ? -33.618 12.021 56.704 1.00 81.56 101 SER A N 1
ATOM 709 C CA . SER A 1 101 ? -32.590 12.895 57.261 1.00 81.56 101 SER A CA 1
ATOM 710 C C . SER A 1 101 ? -31.743 13.519 56.154 1.00 81.56 101 SER A C 1
ATOM 712 O O . SER A 1 101 ? -31.604 12.990 55.054 1.00 81.56 101 SER A O 1
ATOM 714 N N . ILE A 1 102 ? -31.098 14.647 56.454 1.00 82.88 102 ILE A N 1
ATOM 715 C CA . ILE A 1 102 ? -30.185 15.341 55.526 1.00 82.88 102 ILE A CA 1
ATOM 716 C C . ILE A 1 102 ? -29.014 14.428 55.098 1.00 82.88 102 ILE A C 1
ATOM 718 O O . ILE A 1 102 ? -28.460 14.590 54.009 1.00 82.88 102 ILE A O 1
ATOM 722 N N . ALA A 1 103 ? -28.668 13.427 55.914 1.00 82.88 103 ALA A N 1
ATOM 723 C CA . ALA A 1 103 ? -27.669 12.411 55.586 1.00 82.88 103 ALA A CA 1
ATOM 724 C C . ALA A 1 103 ? -28.054 11.537 54.369 1.00 82.88 103 ALA A C 1
ATOM 726 O O . ALA A 1 103 ? -27.168 11.117 53.621 1.00 82.88 103 ALA A O 1
ATOM 727 N N . ASP A 1 104 ? -29.350 11.330 54.106 1.00 84.50 104 ASP A N 1
ATOM 728 C CA . ASP A 1 104 ? -29.833 10.517 52.979 1.00 84.50 104 ASP A CA 1
ATOM 729 C C . ASP A 1 104 ? -29.522 11.188 51.639 1.00 84.50 104 ASP A C 1
ATOM 731 O O . ASP A 1 104 ? -29.123 10.537 50.673 1.00 84.50 104 ASP A O 1
ATOM 735 N N . ILE A 1 105 ? -29.609 12.521 51.597 1.00 86.75 105 ILE A N 1
ATOM 736 C CA . ILE A 1 105 ? -29.255 13.321 50.418 1.00 86.75 105 ILE A CA 1
ATOM 737 C C . ILE A 1 105 ? -27.775 13.119 50.068 1.00 86.75 105 ILE A C 1
ATOM 739 O O . ILE A 1 105 ? -27.434 12.948 48.898 1.00 86.75 105 ILE A O 1
ATOM 743 N N . GLN A 1 106 ? -26.890 13.065 51.070 1.00 87.81 106 GLN A N 1
ATOM 744 C CA . GLN A 1 106 ? -25.466 12.796 50.841 1.00 87.81 106 GLN A CA 1
ATOM 745 C C . GLN A 1 106 ? -25.225 11.385 50.280 1.00 87.81 106 GLN A C 1
ATOM 747 O O . GLN A 1 106 ? -24.331 11.201 49.451 1.00 87.81 106 GLN A O 1
ATOM 752 N N . MET A 1 107 ? -26.026 10.394 50.683 1.00 87.31 107 MET A N 1
ATOM 753 C CA . MET A 1 107 ? -25.959 9.031 50.143 1.00 87.31 107 MET A CA 1
ATOM 754 C C . MET A 1 107 ? -26.450 8.954 48.691 1.00 87.31 107 MET A C 1
ATOM 756 O O . MET A 1 107 ? -25.785 8.333 47.862 1.00 87.31 107 MET A O 1
ATOM 760 N N . PHE A 1 108 ? -27.530 9.653 48.333 1.00 89.94 108 PHE A N 1
ATOM 761 C CA . PHE A 1 108 ? -27.983 9.737 46.938 1.00 89.94 108 PHE A CA 1
ATOM 762 C C . PHE A 1 108 ? -26.945 10.387 46.023 1.00 89.94 108 PHE A C 1
ATOM 764 O O . PHE A 1 108 ? -26.692 9.887 44.925 1.00 89.94 108 PHE A O 1
ATOM 771 N N . VAL A 1 109 ? -26.284 11.449 46.491 1.00 93.81 109 VAL A N 1
ATOM 772 C CA . VAL A 1 109 ? -25.173 12.070 45.757 1.00 93.81 109 VAL A CA 1
ATOM 773 C C . VAL A 1 109 ? -24.025 11.073 45.561 1.00 93.81 109 VAL A C 1
ATOM 775 O O . VAL A 1 109 ? -23.466 11.005 44.469 1.00 93.81 109 VAL A O 1
ATOM 778 N N . LYS A 1 110 ? -23.707 10.233 46.557 1.00 91.81 110 LYS A N 1
ATOM 779 C CA . LYS A 1 110 ? -22.700 9.167 46.398 1.00 91.81 110 LYS A CA 1
ATOM 780 C C . LYS A 1 110 ? -23.096 8.132 45.343 1.00 91.81 110 LYS A C 1
ATOM 782 O O . LYS A 1 110 ? -22.254 7.774 44.524 1.00 91.81 110 LYS A O 1
ATOM 787 N N . PHE A 1 111 ? -24.349 7.673 45.312 1.00 93.19 111 PHE A N 1
ATOM 788 C CA . PHE A 1 111 ? -24.811 6.745 44.268 1.00 93.19 111 PHE A CA 1
ATOM 789 C C . PHE A 1 111 ? -24.778 7.375 42.876 1.00 93.19 111 PHE A C 1
ATOM 791 O O . PHE A 1 111 ? -24.397 6.713 41.911 1.00 93.19 111 PHE A O 1
ATOM 798 N N . PHE A 1 112 ? -25.104 8.664 42.776 1.00 93.81 112 PHE A N 1
ATOM 799 C CA . PHE A 1 112 ? -24.983 9.410 41.529 1.00 93.81 112 PHE A CA 1
ATOM 800 C C . PHE A 1 112 ? -23.525 9.508 41.061 1.00 93.81 112 PHE A C 1
ATOM 802 O O . PHE A 1 112 ? -23.238 9.224 39.900 1.00 93.81 112 PHE A O 1
ATOM 809 N N . ILE A 1 113 ? -22.588 9.817 41.965 1.00 95.62 113 ILE A N 1
ATOM 810 C CA . ILE A 1 113 ? -21.150 9.834 41.654 1.00 95.62 113 ILE A CA 1
ATOM 811 C C . ILE A 1 113 ? -20.691 8.457 41.151 1.00 95.62 113 ILE A C 1
ATOM 813 O O . ILE A 1 113 ? -19.987 8.394 40.148 1.00 95.62 113 ILE A O 1
ATOM 817 N N . ILE A 1 114 ? -21.124 7.359 41.782 1.00 94.00 114 ILE A N 1
ATOM 818 C CA . ILE A 1 114 ? -20.792 5.991 41.340 1.00 94.00 114 ILE A CA 1
ATOM 819 C C . ILE A 1 114 ? -21.345 5.697 39.934 1.00 94.00 114 ILE A C 1
ATOM 821 O O . ILE A 1 114 ? -20.674 5.073 39.117 1.00 94.00 114 ILE A O 1
ATOM 825 N N . ALA A 1 115 ? -22.554 6.152 39.609 1.00 94.19 115 ALA A N 1
ATOM 826 C CA . ALA A 1 115 ? -23.103 5.971 38.266 1.00 94.19 115 ALA A CA 1
ATOM 827 C C . ALA A 1 115 ? -22.296 6.741 37.207 1.00 94.19 115 ALA A C 1
ATOM 829 O O . ALA A 1 115 ? -22.006 6.208 36.134 1.00 94.19 115 ALA A O 1
ATOM 830 N N . VAL A 1 116 ? -21.879 7.970 37.527 1.00 94.56 116 VAL A N 1
ATOM 831 C CA . VAL A 1 116 ? -21.022 8.783 36.652 1.00 94.56 116 VAL A CA 1
ATOM 832 C C . VAL A 1 116 ? -19.642 8.143 36.478 1.00 94.56 116 VAL A C 1
ATOM 834 O O . VAL A 1 116 ? -19.123 8.135 35.364 1.00 94.56 116 VAL A O 1
ATOM 837 N N . THR A 1 117 ? -19.049 7.549 37.520 1.00 94.81 117 THR A N 1
ATOM 838 C CA . THR A 1 117 ? -17.751 6.867 37.375 1.00 94.81 117 THR A CA 1
ATOM 839 C C . THR A 1 117 ? -17.845 5.639 36.470 1.00 94.81 117 THR A C 1
ATOM 841 O O . THR A 1 117 ? -16.969 5.453 35.628 1.00 94.81 117 THR A O 1
ATOM 844 N N . ILE A 1 118 ? -18.919 4.844 36.559 1.00 93.31 118 ILE A N 1
ATOM 845 C CA . ILE A 1 118 ? -19.168 3.719 35.635 1.00 93.31 118 ILE A CA 1
ATOM 846 C C . ILE A 1 118 ? -19.301 4.219 34.187 1.00 93.31 118 ILE A C 1
ATOM 848 O O . ILE A 1 118 ? -18.760 3.603 33.264 1.00 93.31 118 ILE A O 1
ATOM 852 N N . LEU A 1 119 ? -19.983 5.349 33.983 1.00 92.69 119 LEU A N 1
ATOM 853 C CA . LEU A 1 119 ? -20.133 5.961 32.664 1.00 92.69 119 LEU A CA 1
ATOM 854 C C . LEU A 1 119 ? -18.779 6.392 32.077 1.00 92.69 119 LEU A C 1
ATOM 856 O O . LEU A 1 119 ? -18.486 6.048 30.936 1.00 92.69 119 LEU A O 1
ATOM 860 N N . VAL A 1 120 ? -17.936 7.085 32.852 1.00 92.81 120 VAL A N 1
ATOM 861 C CA . VAL A 1 120 ? -16.609 7.551 32.399 1.00 92.81 120 VAL A CA 1
ATOM 862 C C . VAL A 1 120 ? -15.688 6.379 32.056 1.00 92.81 120 VAL A C 1
ATOM 864 O O . VAL A 1 120 ? -15.040 6.402 31.015 1.00 92.81 120 VAL A O 1
ATOM 867 N N . ILE A 1 121 ? -15.683 5.314 32.868 1.00 91.00 121 ILE A N 1
ATOM 868 C CA . ILE A 1 121 ? -14.894 4.096 32.596 1.00 91.00 121 ILE A CA 1
ATOM 869 C C . ILE A 1 121 ? -15.320 3.428 31.277 1.00 91.00 121 ILE A C 1
ATOM 871 O O . ILE A 1 121 ? -14.513 2.766 30.626 1.00 91.00 121 ILE A O 1
ATOM 875 N N . SER A 1 122 ? -16.577 3.608 30.865 1.00 89.38 122 SER A N 1
ATOM 876 C CA . SER A 1 122 ? -17.108 3.035 29.625 1.00 89.38 122 SER A CA 1
ATOM 877 C C . SER A 1 122 ? -16.689 3.802 28.364 1.00 89.38 122 SER A C 1
ATOM 879 O O . SER A 1 122 ? -16.911 3.300 27.263 1.00 89.38 122 SER A O 1
ATOM 881 N N . ILE A 1 123 ? -16.099 4.998 28.484 1.00 90.00 123 ILE A N 1
ATOM 882 C CA . ILE A 1 123 ? -15.638 5.792 27.339 1.00 90.00 123 ILE A CA 1
ATOM 883 C C . ILE A 1 123 ? -14.228 5.320 26.944 1.00 90.00 123 ILE A C 1
ATOM 885 O O . ILE A 1 123 ? -13.280 5.477 27.715 1.00 90.00 123 ILE A O 1
ATOM 889 N N . PRO A 1 124 ? -14.037 4.760 25.737 1.00 87.19 124 PRO A N 1
ATOM 890 C CA . PRO A 1 124 ? -12.743 4.235 25.321 1.00 87.19 124 PRO A CA 1
ATOM 891 C C . PRO A 1 124 ? -11.833 5.352 24.777 1.00 87.19 124 PRO A C 1
ATOM 893 O O . PRO A 1 124 ? -11.544 5.403 23.581 1.00 87.19 124 PRO A O 1
ATOM 896 N N . GLU A 1 125 ? -11.339 6.237 25.648 1.00 85.62 125 GLU A N 1
ATOM 897 C CA . GLU A 1 125 ? -10.441 7.350 25.271 1.00 85.62 125 GLU A CA 1
ATOM 898 C C . GLU A 1 125 ? -9.106 6.877 24.663 1.00 85.62 125 GLU A C 1
ATOM 900 O O . GLU A 1 125 ? -8.494 7.568 23.851 1.00 85.62 125 GLU A O 1
ATOM 905 N N . GLY A 1 126 ? -8.669 5.658 24.997 1.00 86.81 126 GLY A N 1
ATOM 906 C CA . GLY A 1 126 ? -7.444 5.059 24.458 1.00 86.81 126 GLY A CA 1
ATOM 907 C C . GLY A 1 126 ? -7.580 4.469 23.051 1.00 86.81 126 GLY A C 1
ATOM 908 O O . GLY A 1 126 ? -6.566 4.202 22.404 1.00 86.81 126 GLY A O 1
ATOM 909 N N . LEU A 1 127 ? -8.805 4.263 22.551 1.00 86.31 127 LEU A N 1
ATOM 910 C CA . LEU A 1 127 ? -9.027 3.600 21.264 1.00 86.31 127 LEU A CA 1
ATOM 911 C C . LEU A 1 127 ? -8.484 4.441 20.092 1.00 86.31 127 LEU A C 1
ATOM 913 O O . LEU A 1 127 ? -7.649 3.916 19.352 1.00 86.31 127 LEU A O 1
ATOM 917 N N . PRO A 1 128 ? -8.824 5.741 19.948 1.00 84.81 128 PRO A N 1
ATOM 918 C CA . PRO A 1 128 ? -8.271 6.584 18.883 1.00 84.81 128 PRO A CA 1
ATOM 919 C C . PRO A 1 128 ? -6.741 6.703 18.933 1.00 84.81 128 PRO A C 1
ATOM 921 O O . PRO A 1 128 ? -6.085 6.688 17.889 1.00 84.81 128 PRO A O 1
ATOM 924 N N . LEU A 1 129 ? -6.168 6.760 20.141 1.00 87.81 129 LEU A N 1
ATOM 925 C CA . LEU A 1 129 ? -4.722 6.854 20.351 1.00 87.81 129 LEU A CA 1
ATOM 926 C C . LEU A 1 129 ? -3.997 5.602 19.838 1.00 87.81 129 LEU A C 1
ATOM 928 O O . LEU A 1 129 ? -3.020 5.706 19.094 1.00 87.81 129 LEU A O 1
ATOM 932 N N . ALA A 1 130 ? -4.494 4.416 20.202 1.00 89.62 130 ALA A N 1
ATOM 933 C CA . ALA A 1 130 ? -3.903 3.147 19.789 1.00 89.62 130 ALA A CA 1
ATOM 934 C C . ALA A 1 130 ? -3.895 2.992 18.259 1.00 89.62 130 ALA A C 1
ATOM 936 O O . ALA A 1 130 ? -2.898 2.559 17.678 1.00 89.62 130 ALA A O 1
ATOM 937 N N . ILE A 1 131 ? -4.980 3.402 17.596 1.00 87.38 131 ILE A N 1
ATOM 938 C CA . ILE A 1 131 ? -5.105 3.327 16.135 1.00 87.38 131 ILE A CA 1
ATOM 939 C C . ILE A 1 131 ? -4.125 4.275 15.446 1.00 87.38 131 ILE A C 1
ATOM 941 O O . ILE A 1 131 ? -3.432 3.863 14.516 1.00 87.38 131 ILE A O 1
ATOM 945 N N . ALA A 1 132 ? -4.035 5.527 15.903 1.00 87.38 132 ALA A N 1
ATOM 946 C CA . ALA A 1 132 ? -3.128 6.512 15.318 1.00 87.38 132 ALA A CA 1
ATOM 947 C C . ALA A 1 132 ? -1.661 6.054 15.403 1.00 87.38 132 ALA A C 1
ATOM 949 O O . ALA A 1 132 ? -0.910 6.182 14.431 1.00 87.38 132 ALA A O 1
ATOM 950 N N . LEU A 1 133 ? -1.265 5.456 16.531 1.00 91.25 133 LEU A N 1
ATOM 951 C CA . LEU A 1 133 ? 0.076 4.898 16.717 1.00 91.25 133 LEU A CA 1
ATOM 952 C C . LEU A 1 133 ? 0.343 3.709 15.788 1.00 91.25 133 LEU A C 1
ATOM 954 O O . LEU A 1 133 ? 1.377 3.678 15.117 1.00 91.25 133 LEU A O 1
ATOM 958 N N . ALA A 1 134 ? -0.594 2.762 15.702 1.00 89.62 134 ALA A N 1
ATOM 959 C CA . ALA A 1 134 ? -0.466 1.598 14.827 1.00 89.62 134 ALA A CA 1
ATOM 960 C C . ALA A 1 134 ? -0.360 1.999 13.343 1.00 89.62 134 ALA A C 1
ATOM 962 O O . ALA A 1 134 ? 0.473 1.469 12.598 1.00 89.62 134 ALA A O 1
ATOM 963 N N . LEU A 1 135 ? -1.160 2.978 12.920 1.00 87.19 135 LEU A N 1
ATOM 964 C CA . LEU A 1 135 ? -1.181 3.491 11.553 1.00 87.19 135 LEU A CA 1
ATOM 965 C C . LEU A 1 135 ? 0.113 4.240 11.212 1.00 87.19 135 LEU A C 1
ATOM 967 O O . LEU A 1 135 ? 0.732 3.967 10.185 1.00 87.19 135 LEU A O 1
ATOM 971 N N . THR A 1 136 ? 0.582 5.107 12.113 1.00 88.56 136 THR A N 1
ATOM 972 C CA . THR A 1 136 ? 1.844 5.847 11.942 1.00 88.56 136 THR A CA 1
ATOM 973 C C . THR A 1 136 ? 3.041 4.901 11.848 1.00 88.56 136 THR A C 1
ATOM 975 O O . THR A 1 136 ? 3.911 5.076 10.992 1.00 88.56 136 THR A O 1
ATOM 978 N N . TYR A 1 137 ? 3.081 3.863 12.688 1.00 92.00 137 TYR A N 1
ATOM 979 C CA . TYR A 1 137 ? 4.124 2.839 12.624 1.00 92.00 137 TYR A CA 1
ATOM 980 C C . TYR A 1 137 ? 4.112 2.097 11.280 1.00 92.00 137 TYR A C 1
ATOM 982 O O . TYR A 1 137 ? 5.162 1.910 10.662 1.00 92.00 137 TYR A O 1
ATOM 990 N N . SER A 1 138 ? 2.922 1.733 10.796 1.00 90.31 138 SER A N 1
ATOM 991 C CA . SER A 1 138 ? 2.748 1.032 9.520 1.00 90.31 138 SER A CA 1
ATOM 992 C C . SER A 1 138 ? 3.221 1.874 8.332 1.00 90.31 138 SER A C 1
ATOM 994 O O . SER A 1 138 ? 3.974 1.384 7.495 1.00 90.31 138 SER A O 1
ATOM 996 N N . VAL A 1 139 ? 2.870 3.161 8.298 1.00 90.75 139 VAL A N 1
ATOM 997 C CA . VAL A 1 139 ? 3.301 4.104 7.249 1.00 90.75 139 VAL A CA 1
ATOM 998 C C . VAL A 1 139 ? 4.811 4.287 7.261 1.00 90.75 139 VAL A C 1
ATOM 1000 O O . VAL A 1 139 ? 5.453 4.268 6.212 1.00 90.75 139 VAL A O 1
ATOM 1003 N N . ARG A 1 140 ? 5.402 4.410 8.455 1.00 90.75 140 ARG A N 1
ATOM 1004 C CA . ARG A 1 140 ? 6.854 4.517 8.597 1.00 90.75 140 ARG A CA 1
ATOM 1005 C C . ARG A 1 140 ? 7.558 3.284 8.042 1.00 90.75 140 ARG A C 1
ATOM 1007 O O . ARG A 1 140 ? 8.576 3.429 7.374 1.00 90.75 140 ARG A O 1
ATOM 1014 N N . LYS A 1 141 ? 7.021 2.090 8.300 1.00 93.69 141 LYS A N 1
ATOM 1015 C CA . LYS A 1 141 ? 7.548 0.839 7.747 1.00 93.69 141 LYS A CA 1
ATOM 1016 C C . LYS A 1 141 ? 7.425 0.799 6.220 1.00 93.69 141 LYS A C 1
ATOM 1018 O O . LYS A 1 141 ? 8.423 0.551 5.561 1.00 93.69 141 LYS A O 1
ATOM 1023 N N . MET A 1 142 ? 6.258 1.139 5.668 1.00 93.25 142 MET A N 1
ATOM 1024 C CA . MET A 1 142 ? 6.037 1.192 4.213 1.00 93.25 142 MET A CA 1
ATOM 1025 C C . MET A 1 142 ? 7.000 2.157 3.508 1.00 93.25 142 MET A C 1
ATOM 1027 O O . MET A 1 142 ? 7.503 1.849 2.431 1.00 93.25 142 MET A O 1
ATOM 1031 N N . MET A 1 143 ? 7.336 3.282 4.146 1.00 92.75 143 MET A N 1
ATOM 1032 C CA . MET A 1 143 ? 8.309 4.234 3.610 1.00 92.75 143 MET A CA 1
ATOM 1033 C C . MET A 1 143 ? 9.719 3.634 3.484 1.00 92.75 143 MET A C 1
ATOM 1035 O O . MET A 1 143 ? 10.425 3.946 2.526 1.00 92.75 143 MET A O 1
ATOM 1039 N N . PHE A 1 144 ? 10.132 2.760 4.411 1.00 93.56 144 PHE A N 1
ATOM 1040 C CA . PHE A 1 144 ? 11.404 2.034 4.290 1.00 93.56 144 PHE A CA 1
ATOM 1041 C C . PHE A 1 144 ? 11.392 1.012 3.145 1.00 93.56 144 PHE A C 1
ATOM 1043 O O . PHE A 1 144 ? 12.441 0.750 2.563 1.00 93.56 144 PHE A O 1
ATOM 1050 N N . ASP A 1 145 ? 10.214 0.517 2.769 1.00 93.38 145 ASP A N 1
ATOM 1051 C CA . ASP A 1 145 ? 10.012 -0.406 1.649 1.00 93.38 145 ASP A CA 1
ATOM 1052 C C . ASP A 1 145 ? 9.814 0.332 0.301 1.00 93.38 145 ASP A C 1
ATOM 1054 O O . ASP A 1 145 ? 9.265 -0.223 -0.648 1.00 93.38 145 ASP A O 1
ATOM 1058 N N . ASN A 1 146 ? 10.256 1.597 0.199 1.00 92.06 146 ASN A N 1
ATOM 1059 C CA . ASN A 1 146 ? 10.073 2.488 -0.961 1.00 92.06 146 ASN A CA 1
ATOM 1060 C C . ASN A 1 146 ? 8.603 2.737 -1.356 1.00 92.06 146 ASN A C 1
ATOM 1062 O O . ASN A 1 146 ? 8.324 3.166 -2.477 1.00 92.06 146 ASN A O 1
ATOM 1066 N N . ASN A 1 147 ? 7.655 2.507 -0.446 1.00 91.88 147 ASN A N 1
ATOM 1067 C CA . ASN A 1 147 ? 6.242 2.797 -0.653 1.00 91.88 147 ASN A CA 1
ATOM 1068 C C . ASN A 1 147 ? 5.849 4.071 0.109 1.00 91.88 147 ASN A C 1
ATOM 1070 O O . ASN A 1 147 ? 5.678 4.070 1.330 1.00 91.88 147 ASN A O 1
ATOM 1074 N N . LEU A 1 148 ? 5.710 5.181 -0.619 1.00 92.75 148 LEU A N 1
ATOM 1075 C CA . LEU A 1 148 ? 5.298 6.459 -0.044 1.00 92.75 148 LEU A CA 1
ATOM 1076 C C . LEU A 1 148 ? 3.771 6.586 -0.022 1.00 92.75 148 LEU A C 1
ATOM 1078 O O . LEU A 1 148 ? 3.136 6.909 -1.028 1.00 92.75 148 LEU A O 1
ATOM 1082 N N . VAL A 1 149 ? 3.192 6.428 1.163 1.00 89.56 149 VAL A N 1
ATOM 1083 C CA . VAL A 1 149 ? 1.760 6.632 1.402 1.00 89.56 149 VAL A CA 1
ATOM 1084 C C . VAL A 1 149 ? 1.478 8.121 1.615 1.00 89.56 149 VAL A C 1
ATOM 1086 O O . VAL A 1 149 ? 1.930 8.706 2.596 1.00 89.56 149 VAL A O 1
ATOM 1089 N N . ARG A 1 150 ? 0.704 8.739 0.714 1.00 88.06 150 ARG A N 1
ATOM 1090 C CA . ARG A 1 150 ? 0.285 10.154 0.832 1.00 88.06 150 ARG A CA 1
ATOM 1091 C C . ARG A 1 150 ? -0.984 10.350 1.660 1.00 88.06 150 ARG A C 1
ATOM 1093 O O . ARG A 1 150 ? -1.119 11.360 2.339 1.00 88.06 150 ARG A O 1
ATOM 1100 N N . HIS A 1 151 ? -1.893 9.379 1.611 1.00 85.44 151 HIS A N 1
ATOM 1101 C CA . HIS A 1 151 ? -3.151 9.385 2.352 1.00 85.44 151 HIS A CA 1
ATOM 1102 C C . HIS A 1 151 ? -3.276 8.087 3.134 1.00 85.44 151 HIS A C 1
ATOM 1104 O O . HIS A 1 151 ? -3.159 7.006 2.559 1.00 85.44 151 HIS A O 1
ATOM 1110 N N . LEU A 1 152 ? -3.521 8.189 4.438 1.00 83.00 152 LEU A N 1
ATOM 1111 C CA . LEU A 1 152 ? -3.598 7.024 5.318 1.00 83.00 152 LEU A CA 1
ATOM 1112 C C . LEU A 1 152 ? -4.756 6.086 4.948 1.00 83.00 152 LEU A C 1
ATOM 1114 O O . LEU A 1 152 ? -4.624 4.868 5.052 1.00 83.00 152 LEU A O 1
ATOM 1118 N N . ASP A 1 153 ? -5.840 6.650 4.424 1.00 83.25 153 ASP A N 1
ATOM 1119 C CA . ASP A 1 153 ? -7.039 5.923 3.994 1.00 83.25 153 ASP A CA 1
ATOM 1120 C C . ASP A 1 153 ? -6.761 5.011 2.780 1.00 83.25 153 ASP A C 1
ATOM 1122 O O . ASP A 1 153 ? -7.446 4.008 2.547 1.00 83.25 153 ASP A O 1
ATOM 1126 N N . ALA A 1 154 ? -5.703 5.311 2.014 1.00 86.25 154 ALA A N 1
ATOM 1127 C CA . ALA A 1 154 ? -5.278 4.486 0.887 1.00 86.25 154 ALA A CA 1
ATOM 1128 C C . ALA A 1 154 ? -4.710 3.137 1.348 1.00 86.25 154 ALA A C 1
ATOM 1130 O O . ALA A 1 154 ? -4.933 2.128 0.680 1.00 86.25 154 ALA A O 1
ATOM 1131 N N . CYS A 1 155 ? -4.034 3.088 2.504 1.00 84.94 155 CYS A N 1
ATOM 1132 C CA . CYS A 1 155 ? -3.530 1.833 3.068 1.00 84.94 155 CYS A CA 1
ATOM 1133 C C . CYS A 1 155 ? -4.665 0.867 3.396 1.00 84.94 155 CYS A C 1
ATOM 1135 O O . CYS A 1 155 ? -4.555 -0.332 3.149 1.00 84.94 155 CYS A O 1
ATOM 1137 N N . GLU A 1 156 ? -5.767 1.391 3.932 1.00 84.50 156 GLU A N 1
ATOM 1138 C CA . GLU A 1 156 ? -6.948 0.583 4.212 1.00 84.50 156 GLU A CA 1
ATOM 1139 C C . GLU A 1 156 ? -7.604 0.093 2.917 1.00 84.50 156 GLU A C 1
ATOM 1141 O O . GLU A 1 156 ? -7.928 -1.088 2.784 1.00 84.50 156 GLU A O 1
ATOM 1146 N N . THR A 1 157 ? -7.778 0.992 1.948 1.00 87.00 157 THR A N 1
ATOM 1147 C CA . THR A 1 157 ? -8.400 0.663 0.660 1.00 87.00 157 THR A CA 1
ATOM 1148 C C . THR A 1 157 ? -7.602 -0.409 -0.082 1.00 87.00 157 THR A C 1
ATOM 1150 O O . THR A 1 157 ? -8.183 -1.366 -0.590 1.00 87.00 157 THR A O 1
ATOM 1153 N N . MET A 1 158 ? -6.269 -0.307 -0.081 1.00 88.31 158 MET A N 1
ATOM 1154 C CA . MET A 1 158 ? -5.376 -1.302 -0.678 1.00 88.31 158 MET A CA 1
ATOM 1155 C C . MET A 1 158 ? -5.498 -2.674 0.001 1.00 88.31 158 MET A C 1
ATOM 1157 O O . MET A 1 158 ? -5.469 -3.689 -0.687 1.00 88.31 158 MET A O 1
ATOM 1161 N N . GLY A 1 159 ? -5.693 -2.720 1.324 1.00 87.75 159 GLY A N 1
ATOM 1162 C CA . GLY A 1 159 ? -5.915 -3.973 2.055 1.00 87.75 159 GLY A CA 1
ATOM 1163 C C . GLY A 1 159 ? -7.205 -4.704 1.661 1.00 87.75 159 GLY A C 1
ATOM 1164 O O . GLY A 1 159 ? -7.276 -5.923 1.785 1.00 87.75 159 GLY A O 1
ATOM 1165 N N . ASN A 1 160 ? -8.199 -3.977 1.144 1.00 87.69 160 ASN A N 1
ATOM 1166 C CA . ASN A 1 160 ? -9.466 -4.529 0.655 1.00 87.69 160 ASN A CA 1
ATOM 1167 C C . ASN A 1 160 ? -9.504 -4.699 -0.878 1.00 87.69 160 ASN A C 1
ATOM 1169 O O . ASN A 1 160 ? -10.559 -5.015 -1.431 1.00 87.69 160 ASN A O 1
ATOM 1173 N N . ALA A 1 161 ? -8.394 -4.461 -1.583 1.00 92.81 161 ALA A N 1
ATOM 1174 C CA . ALA A 1 161 ? -8.363 -4.534 -3.038 1.00 92.81 161 ALA A CA 1
ATOM 1175 C C . ALA A 1 161 ? -8.502 -5.986 -3.529 1.00 92.81 161 ALA A C 1
ATOM 1177 O O . ALA A 1 161 ? -7.725 -6.862 -3.158 1.00 92.81 161 ALA A O 1
ATOM 1178 N N . THR A 1 162 ? -9.474 -6.235 -4.408 1.00 95.94 162 THR A N 1
ATOM 1179 C CA . THR A 1 162 ? -9.713 -7.550 -5.036 1.00 95.94 162 THR A CA 1
ATOM 1180 C C . THR A 1 162 ? -9.203 -7.630 -6.473 1.00 95.94 162 THR A C 1
ATOM 1182 O O . THR A 1 162 ? -9.122 -8.711 -7.051 1.00 95.94 162 THR A O 1
ATOM 1185 N N . SER A 1 163 ? -8.883 -6.493 -7.090 1.00 95.19 163 SER A N 1
ATOM 1186 C CA . SER A 1 163 ? -8.395 -6.405 -8.466 1.00 95.19 163 SER A CA 1
ATOM 1187 C C . SER A 1 163 ? -7.397 -5.262 -8.585 1.00 95.19 163 SER A C 1
ATOM 1189 O O . SER A 1 163 ? -7.623 -4.177 -8.050 1.00 95.19 163 SER A O 1
ATOM 1191 N N . ILE A 1 164 ? -6.289 -5.515 -9.283 1.00 94.38 164 ILE A N 1
ATOM 1192 C CA . ILE A 1 164 ? -5.230 -4.534 -9.520 1.00 94.38 164 ILE A CA 1
ATOM 1193 C C . ILE A 1 164 ? -5.168 -4.276 -11.022 1.00 94.38 164 ILE A C 1
ATOM 1195 O O . ILE A 1 164 ? -4.789 -5.151 -11.798 1.00 94.38 164 ILE A O 1
ATOM 1199 N N . CYS A 1 165 ? -5.538 -3.064 -11.424 1.00 93.62 165 CYS A N 1
ATOM 1200 C CA . CYS A 1 165 ? -5.349 -2.591 -12.788 1.00 93.62 165 CYS A CA 1
ATOM 1201 C C . CYS A 1 165 ? -3.971 -1.934 -12.876 1.00 93.62 165 CYS A C 1
ATOM 1203 O O . CYS A 1 165 ? -3.777 -0.830 -12.369 1.00 93.62 165 CYS A O 1
ATOM 1205 N N . SER A 1 166 ? -3.007 -2.620 -13.484 1.00 94.94 166 SER A N 1
ATOM 1206 C CA . SER A 1 166 ? -1.658 -2.087 -13.690 1.00 94.94 166 SER A CA 1
ATOM 1207 C C . SER A 1 166 ? -1.464 -1.636 -15.130 1.00 94.94 166 SER A C 1
ATOM 1209 O O . SER A 1 166 ? -1.883 -2.321 -16.062 1.00 94.94 166 SER A O 1
ATOM 1211 N N . ASP A 1 167 ? -0.780 -0.508 -15.311 1.00 94.62 167 ASP A N 1
ATOM 1212 C CA . ASP A 1 167 ? -0.272 -0.117 -16.624 1.00 94.62 167 ASP A CA 1
ATOM 1213 C C . ASP A 1 167 ? 0.918 -1.015 -17.026 1.00 94.62 167 ASP A C 1
ATOM 1215 O O . ASP A 1 167 ? 1.616 -1.586 -16.185 1.00 94.62 167 ASP A O 1
ATOM 1219 N N . LYS A 1 168 ? 1.173 -1.175 -18.324 1.00 93.81 168 LYS A N 1
ATOM 1220 C CA . LYS A 1 168 ? 2.273 -2.008 -18.829 1.00 93.81 168 LYS A CA 1
ATOM 1221 C C . LYS A 1 168 ? 3.601 -1.262 -18.775 1.00 93.81 168 LYS A C 1
ATOM 1223 O O . LYS A 1 168 ? 4.608 -1.789 -18.287 1.00 93.81 168 LYS A O 1
ATOM 1228 N N . THR A 1 169 ? 3.629 -0.057 -19.331 1.00 86.12 169 THR A N 1
ATOM 1229 C CA . THR A 1 169 ? 4.881 0.664 -19.574 1.00 86.12 169 THR A CA 1
ATOM 1230 C C . THR A 1 169 ? 5.338 1.354 -18.296 1.00 86.12 169 THR A C 1
ATOM 1232 O O . THR A 1 169 ? 4.611 2.148 -17.718 1.00 86.12 169 THR A O 1
ATOM 1235 N N . GLY A 1 170 ? 6.542 1.031 -17.819 1.00 83.75 170 GLY A N 1
ATOM 1236 C CA . GLY A 1 170 ? 7.101 1.636 -16.602 1.00 83.75 170 GLY A CA 1
ATOM 1237 C C . GLY A 1 170 ? 6.527 1.129 -15.278 1.00 83.75 170 GLY A C 1
ATOM 1238 O O . GLY A 1 170 ? 7.030 1.540 -14.238 1.00 83.75 170 GLY A O 1
ATOM 1239 N N . THR A 1 171 ? 5.539 0.224 -15.304 1.00 90.50 171 THR A N 1
ATOM 1240 C CA . THR A 1 171 ? 5.058 -0.496 -14.110 1.00 90.50 171 THR A CA 1
ATOM 1241 C C . THR A 1 171 ? 5.385 -1.988 -14.204 1.00 90.50 171 THR A C 1
ATOM 1243 O O . THR A 1 171 ? 6.191 -2.484 -13.425 1.00 90.50 171 THR A O 1
ATOM 1246 N N . LEU A 1 172 ? 4.834 -2.711 -15.189 1.00 92.12 172 LEU A N 1
ATOM 1247 C CA . LEU A 1 172 ? 5.171 -4.131 -15.406 1.00 92.12 172 LEU A CA 1
ATOM 1248 C C . LEU A 1 172 ? 6.494 -4.321 -16.156 1.00 92.12 172 LEU A C 1
ATOM 1250 O O . LEU A 1 172 ? 7.156 -5.349 -16.030 1.00 92.12 172 LEU A O 1
ATOM 1254 N N . THR A 1 173 ? 6.866 -3.336 -16.969 1.00 89.50 173 THR A N 1
ATOM 1255 C CA . THR A 1 173 ? 8.103 -3.337 -17.751 1.00 89.50 173 THR A CA 1
ATOM 1256 C C . THR A 1 173 ? 9.084 -2.318 -17.190 1.00 89.50 173 THR A C 1
ATOM 1258 O O . THR A 1 173 ? 8.691 -1.257 -16.710 1.00 89.50 173 THR A O 1
ATOM 1261 N N . THR A 1 174 ? 10.382 -2.584 -17.331 1.00 86.12 174 THR A N 1
ATOM 1262 C CA . THR A 1 174 ? 11.469 -1.713 -16.844 1.00 86.12 174 THR A CA 1
ATOM 1263 C C . THR A 1 174 ? 11.633 -0.411 -17.643 1.00 86.12 174 THR A C 1
ATOM 1265 O O . THR A 1 174 ? 12.628 0.290 -17.472 1.00 86.12 174 THR A O 1
ATOM 1268 N N . ASN A 1 175 ? 10.683 -0.087 -18.539 1.00 85.94 175 ASN A N 1
ATOM 1269 C CA . ASN A 1 175 ? 10.725 1.055 -19.465 1.00 85.94 175 ASN A CA 1
ATOM 1270 C C . ASN A 1 175 ? 12.100 1.224 -20.146 1.00 85.94 175 ASN A C 1
ATOM 1272 O O . ASN A 1 175 ? 12.625 2.331 -20.316 1.00 85.94 175 ASN A O 1
ATOM 1276 N N . ARG A 1 176 ? 12.702 0.082 -20.485 1.00 85.25 176 ARG A N 1
ATOM 1277 C CA . ARG A 1 176 ? 13.998 -0.050 -21.138 1.00 85.25 176 ARG A CA 1
ATOM 1278 C C . ARG A 1 176 ? 13.800 -0.926 -22.359 1.00 85.25 176 ARG A C 1
ATOM 1280 O O . ARG A 1 176 ? 13.375 -2.073 -22.232 1.00 85.25 176 ARG A O 1
ATOM 1287 N N . MET A 1 177 ? 14.120 -0.391 -23.530 1.00 88.44 177 MET A N 1
ATOM 1288 C CA . MET A 1 177 ? 14.055 -1.165 -24.764 1.00 88.44 177 MET A CA 1
ATOM 1289 C C . MET A 1 177 ? 15.437 -1.700 -25.106 1.00 88.44 177 MET A C 1
ATOM 1291 O O . MET A 1 177 ? 16.454 -1.033 -24.918 1.00 88.44 177 MET A O 1
ATOM 1295 N N . THR A 1 178 ? 15.472 -2.928 -25.592 1.00 89.62 178 THR A N 1
ATOM 1296 C CA . THR A 1 178 ? 16.685 -3.639 -25.990 1.00 89.62 178 THR A CA 1
ATOM 1297 C C . THR A 1 178 ? 16.365 -4.428 -27.241 1.00 89.62 178 THR A C 1
ATOM 1299 O O . THR A 1 178 ? 15.282 -5.006 -27.327 1.00 89.62 178 THR A O 1
ATOM 1302 N N . VAL A 1 179 ? 17.306 -4.492 -28.178 1.00 89.75 179 VAL A N 1
ATOM 1303 C CA . VAL A 1 179 ? 17.188 -5.395 -29.325 1.00 89.75 179 VAL A CA 1
ATOM 1304 C C . VAL A 1 179 ? 17.249 -6.835 -28.812 1.00 89.75 179 VAL A C 1
ATOM 1306 O O . VAL A 1 179 ? 18.216 -7.211 -28.142 1.00 89.75 179 VAL A O 1
ATOM 1309 N N . VAL A 1 180 ? 16.178 -7.592 -29.060 1.00 90.06 180 VAL A N 1
ATOM 1310 C CA . VAL A 1 180 ? 16.053 -9.005 -28.668 1.00 90.06 180 VAL A CA 1
ATOM 1311 C C . VAL A 1 180 ? 16.503 -9.898 -29.806 1.00 90.06 180 VAL A C 1
ATOM 1313 O O . VAL A 1 180 ? 17.376 -10.728 -29.581 1.00 90.06 180 VAL A O 1
ATOM 1316 N N . ASP A 1 181 ? 15.984 -9.637 -31.003 1.00 90.50 181 ASP A N 1
ATOM 1317 C CA . ASP A 1 181 ? 16.269 -10.398 -32.211 1.00 90.50 181 ASP A CA 1
ATOM 1318 C C . ASP A 1 181 ? 16.780 -9.458 -33.304 1.00 90.50 181 ASP A C 1
ATOM 1320 O O . ASP A 1 181 ? 16.363 -8.297 -33.389 1.00 90.50 181 ASP A O 1
ATOM 1324 N N . SER A 1 182 ? 17.705 -9.941 -34.130 1.00 88.75 182 SER A N 1
ATOM 1325 C CA . SER A 1 182 ? 18.195 -9.198 -35.290 1.00 88.75 182 SER A CA 1
ATOM 1326 C C . SER A 1 182 ? 18.279 -10.097 -36.518 1.00 88.75 182 SER A C 1
ATOM 1328 O O . SER A 1 182 ? 18.638 -11.268 -36.430 1.00 88.75 182 SER A O 1
ATOM 1330 N N . TYR A 1 183 ? 17.930 -9.553 -37.681 1.00 89.56 183 TYR A N 1
ATOM 1331 C CA . TYR A 1 183 ? 18.030 -10.255 -38.956 1.00 89.56 183 TYR A CA 1
ATOM 1332 C C . TYR A 1 183 ? 19.055 -9.544 -39.833 1.00 89.56 183 TYR A C 1
ATOM 1334 O O . TYR A 1 183 ? 18.815 -8.430 -40.300 1.00 89.56 183 TYR A O 1
ATOM 1342 N N . ILE A 1 184 ? 20.228 -10.154 -40.010 1.00 86.06 184 ILE A N 1
ATOM 1343 C CA . ILE A 1 184 ? 21.372 -9.532 -40.686 1.00 86.06 184 ILE A CA 1
ATOM 1344 C C . ILE A 1 184 ? 21.956 -10.526 -41.687 1.00 86.06 184 ILE A C 1
ATOM 1346 O O . ILE A 1 184 ? 22.251 -11.666 -41.339 1.00 86.06 184 ILE A O 1
ATOM 1350 N N . ASN A 1 185 ? 22.150 -10.090 -42.936 1.00 85.44 185 ASN A N 1
ATOM 1351 C CA . ASN A 1 185 ? 22.752 -10.892 -44.011 1.00 85.44 185 ASN A CA 1
ATOM 1352 C C . ASN A 1 185 ? 22.092 -12.269 -44.223 1.00 85.44 185 ASN A C 1
ATOM 1354 O O . ASN A 1 185 ? 22.774 -13.248 -44.510 1.00 85.44 185 ASN A O 1
ATOM 1358 N N . GLY A 1 186 ? 20.765 -12.342 -44.079 1.00 83.38 186 GLY A N 1
ATOM 1359 C CA . GLY A 1 186 ? 20.005 -13.585 -44.247 1.00 83.38 186 GLY A CA 1
ATOM 1360 C C . GLY A 1 186 ? 20.021 -14.518 -43.031 1.00 83.38 186 GLY A C 1
ATOM 1361 O O . GLY A 1 186 ? 19.367 -15.555 -43.068 1.00 83.38 186 GLY A O 1
ATOM 1362 N N . ASN A 1 187 ? 20.722 -14.148 -41.955 1.00 85.94 187 ASN A N 1
ATOM 1363 C CA . ASN A 1 187 ? 20.771 -14.906 -40.710 1.00 85.94 187 ASN A CA 1
ATOM 1364 C C . ASN A 1 187 ? 19.892 -14.246 -39.645 1.00 85.94 187 ASN A C 1
ATOM 1366 O O . ASN A 1 187 ? 19.959 -13.030 -39.438 1.00 85.94 187 ASN A O 1
ATOM 1370 N N . HIS A 1 188 ? 19.101 -15.063 -38.950 1.00 89.12 188 HIS A N 1
ATOM 1371 C CA . HIS A 1 188 ? 18.315 -14.640 -37.798 1.00 89.12 188 HIS A CA 1
ATOM 1372 C C . HIS A 1 188 ? 19.084 -14.928 -36.507 1.00 89.12 188 HIS A C 1
ATOM 1374 O O . HIS A 1 188 ? 19.429 -16.075 -36.222 1.00 89.12 188 HIS A O 1
ATOM 1380 N N . TYR A 1 189 ? 19.361 -13.883 -35.737 1.00 86.38 189 TYR A N 1
ATOM 1381 C CA . TYR A 1 189 ? 20.017 -13.958 -34.440 1.00 86.38 189 TYR A CA 1
ATOM 1382 C C . TYR A 1 189 ? 18.966 -13.775 -33.350 1.00 86.38 189 TYR A C 1
ATOM 1384 O O . TYR A 1 189 ? 18.583 -12.645 -33.036 1.00 86.38 189 TYR A O 1
ATOM 1392 N N . GLU A 1 190 ? 18.504 -14.897 -32.801 1.00 86.62 190 GLU A N 1
ATOM 1393 C CA . GLU A 1 190 ? 17.468 -14.932 -31.769 1.00 86.62 190 GLU A CA 1
ATOM 1394 C C . GLU A 1 190 ? 18.055 -14.814 -30.363 1.00 86.62 190 GLU A C 1
ATOM 1396 O O . GLU A 1 190 ? 18.935 -15.583 -29.953 1.00 86.62 190 GLU A O 1
ATOM 1401 N N . GLY A 1 191 ? 17.516 -13.879 -29.590 1.00 83.75 191 GLY A N 1
ATOM 1402 C CA . GLY A 1 191 ? 17.854 -13.668 -28.194 1.00 83.75 191 GLY A CA 1
ATOM 1403 C C . GLY A 1 191 ? 18.970 -12.648 -27.956 1.00 83.75 191 GLY A C 1
ATOM 1404 O O . GLY A 1 191 ? 19.914 -12.461 -28.724 1.00 83.75 191 GLY A O 1
ATOM 1405 N N . GLN A 1 192 ? 18.888 -11.992 -26.796 1.00 79.62 192 GLN A N 1
ATOM 1406 C CA . GLN A 1 192 ? 19.774 -10.882 -26.433 1.00 79.62 192 GLN A CA 1
ATOM 1407 C C . GLN A 1 192 ? 21.250 -11.266 -26.254 1.00 79.62 192 GLN A C 1
ATOM 1409 O O . GLN A 1 192 ? 22.103 -10.370 -26.274 1.00 79.62 192 GLN A O 1
ATOM 1414 N N . THR A 1 193 ? 21.534 -12.547 -26.010 1.00 79.62 193 THR A N 1
ATOM 1415 C CA . THR A 1 193 ? 22.873 -13.108 -25.768 1.00 79.62 193 THR A CA 1
ATOM 1416 C C . THR A 1 193 ? 23.524 -13.666 -27.028 1.00 79.62 193 THR A C 1
ATOM 1418 O O . THR A 1 193 ? 24.744 -13.760 -27.067 1.00 79.62 193 THR A O 1
ATOM 1421 N N . ASN A 1 194 ? 22.740 -13.997 -28.058 1.00 80.50 194 ASN A N 1
ATOM 1422 C CA . ASN A 1 194 ? 23.229 -14.589 -29.310 1.00 80.50 194 ASN A CA 1
ATOM 1423 C C . ASN A 1 194 ? 23.425 -13.543 -30.415 1.00 80.50 194 ASN A C 1
ATOM 1425 O O . ASN A 1 194 ? 23.472 -13.875 -31.598 1.00 80.50 194 ASN A O 1
ATOM 1429 N N . GLN A 1 195 ? 23.510 -12.269 -30.037 1.00 83.06 195 GLN A N 1
ATOM 1430 C CA . GLN A 1 195 ? 23.739 -11.195 -30.989 1.00 83.06 195 GLN A CA 1
ATOM 1431 C C . GLN A 1 195 ? 25.163 -11.291 -31.558 1.00 83.06 195 GLN A C 1
ATOM 1433 O O . GLN A 1 195 ? 26.103 -11.557 -30.801 1.00 83.06 195 GLN A O 1
ATOM 1438 N N . PRO A 1 196 ? 25.342 -11.089 -32.875 1.00 81.81 196 PRO A N 1
ATOM 1439 C CA . PRO A 1 196 ? 26.638 -11.255 -33.511 1.00 81.81 196 PRO A CA 1
ATOM 1440 C C . PRO A 1 196 ? 27.609 -10.200 -32.988 1.00 81.81 196 PRO A C 1
ATOM 1442 O O . PRO A 1 196 ? 27.235 -9.053 -32.772 1.00 81.81 196 PRO A O 1
ATOM 1445 N N . HIS A 1 197 ? 28.878 -10.555 -32.814 1.00 82.12 197 HIS A N 1
ATOM 1446 C CA . HIS A 1 197 ? 29.898 -9.537 -32.577 1.00 82.12 197 HIS A CA 1
ATOM 1447 C C . HIS A 1 197 ? 30.259 -8.853 -33.904 1.00 82.12 197 HIS A C 1
ATOM 1449 O O . HIS A 1 197 ? 30.180 -9.482 -34.962 1.00 82.12 197 HIS A O 1
ATOM 1455 N N . GLY A 1 198 ? 30.692 -7.593 -33.883 1.00 75.56 198 GLY A N 1
ATOM 1456 C CA . GLY A 1 198 ? 31.006 -6.823 -35.093 1.00 75.56 198 GLY A CA 1
ATOM 1457 C C . GLY A 1 198 ? 32.037 -7.494 -36.005 1.00 75.56 198 GLY A C 1
ATOM 1458 O O . GLY A 1 198 ? 31.947 -7.359 -37.221 1.00 75.56 198 GLY A O 1
ATOM 1459 N N . SER A 1 199 ? 32.952 -8.289 -35.439 1.00 75.38 199 SER A N 1
ATOM 1460 C CA . SER A 1 199 ? 33.944 -9.087 -36.175 1.00 75.38 199 SER A CA 1
ATOM 1461 C C . SER A 1 199 ? 33.387 -10.363 -36.819 1.00 75.38 199 SER A C 1
ATOM 1463 O O . SER A 1 199 ? 34.005 -10.899 -37.734 1.00 75.38 199 SER A O 1
ATOM 1465 N N . SER A 1 200 ? 32.239 -10.860 -36.351 1.00 79.38 200 SER A N 1
ATOM 1466 C CA . SER A 1 200 ? 31.586 -12.071 -36.874 1.00 79.38 200 SER A CA 1
ATOM 1467 C C . SER A 1 200 ? 30.707 -11.803 -38.100 1.00 79.38 200 SER A C 1
ATOM 1469 O O . SER A 1 200 ? 30.292 -12.733 -38.788 1.00 79.38 200 SER A O 1
ATOM 1471 N N . LEU A 1 201 ? 30.431 -10.529 -38.390 1.00 79.88 201 LEU A N 1
ATOM 1472 C CA . LEU A 1 201 ? 29.633 -10.104 -39.533 1.00 79.88 201 LEU A CA 1
ATOM 1473 C C . LEU A 1 201 ? 30.510 -10.002 -40.795 1.00 79.88 201 LEU A C 1
ATOM 1475 O O . LEU A 1 201 ? 31.575 -9.387 -40.750 1.00 79.88 201 LEU A O 1
ATOM 1479 N N . PRO A 1 202 ? 30.077 -10.548 -41.946 1.00 76.12 202 PRO A N 1
ATOM 1480 C CA . PRO A 1 202 ? 30.873 -10.510 -43.167 1.00 76.12 202 PRO A CA 1
ATOM 1481 C C . PRO A 1 202 ? 30.947 -9.096 -43.777 1.00 76.12 202 PRO A C 1
ATOM 1483 O O . PRO A 1 202 ? 29.942 -8.384 -43.905 1.00 76.12 202 PRO A O 1
ATOM 1486 N N . GLY A 1 203 ? 32.151 -8.712 -44.216 1.00 78.19 203 GLY A N 1
ATOM 1487 C CA . GLY A 1 203 ? 32.417 -7.498 -44.998 1.00 78.19 203 GLY A CA 1
ATOM 1488 C C . GLY A 1 203 ? 32.262 -6.178 -44.228 1.00 78.19 203 GLY A C 1
ATOM 1489 O O . GLY A 1 203 ? 32.526 -6.099 -43.034 1.00 78.19 203 GLY A O 1
ATOM 1490 N N . LYS A 1 204 ? 31.821 -5.118 -44.927 1.00 81.69 204 LYS A N 1
ATOM 1491 C CA . LYS A 1 204 ? 31.561 -3.771 -44.364 1.00 81.69 204 LYS A CA 1
ATOM 1492 C C . LYS A 1 204 ? 30.199 -3.649 -43.660 1.00 81.69 204 LYS A C 1
ATOM 1494 O O . LYS A 1 204 ? 29.810 -2.558 -43.257 1.00 81.69 204 LYS A O 1
ATOM 1499 N N . THR A 1 205 ? 29.451 -4.746 -43.529 1.00 84.44 205 THR A N 1
ATOM 1500 C CA . THR A 1 205 ? 28.075 -4.721 -43.008 1.00 84.44 205 THR A CA 1
ATOM 1501 C C . THR A 1 205 ? 28.027 -4.236 -41.563 1.00 84.44 205 THR A C 1
ATOM 1503 O O . THR A 1 205 ? 27.209 -3.384 -41.233 1.00 84.44 205 THR A O 1
ATOM 1506 N N . GLY A 1 206 ? 28.928 -4.735 -40.709 1.00 83.88 206 GLY A N 1
ATOM 1507 C CA . GLY A 1 206 ? 28.989 -4.334 -39.303 1.00 83.88 206 GLY A CA 1
ATOM 1508 C C . GLY A 1 206 ? 29.290 -2.844 -39.143 1.00 83.88 206 GLY A C 1
ATOM 1509 O O . GLY A 1 206 ? 28.573 -2.151 -38.428 1.00 83.88 206 GLY A O 1
ATOM 1510 N N . SER A 1 207 ? 30.296 -2.326 -39.858 1.00 85.31 207 SER A N 1
ATOM 1511 C CA . SER A 1 207 ? 30.653 -0.902 -39.808 1.00 85.31 207 SER A CA 1
ATOM 1512 C C . SER A 1 207 ? 29.530 -0.003 -40.325 1.00 85.31 207 SER A C 1
ATOM 1514 O O . SER A 1 207 ? 29.198 0.975 -39.665 1.00 85.31 207 SER A O 1
ATOM 1516 N N . LEU A 1 208 ? 28.890 -0.371 -41.442 1.00 86.50 208 LEU A N 1
ATOM 1517 C CA . LEU A 1 208 ? 27.769 0.388 -42.006 1.00 86.50 208 LEU A CA 1
ATOM 1518 C C . LEU A 1 208 ? 26.542 0.372 -41.090 1.00 86.50 208 LEU A C 1
ATOM 1520 O O . LEU A 1 208 ? 25.870 1.388 -40.955 1.00 86.50 208 LEU A O 1
ATOM 1524 N N . LEU A 1 209 ? 26.249 -0.758 -40.442 1.00 87.12 209 LEU A N 1
ATOM 1525 C CA . LEU A 1 209 ? 25.131 -0.874 -39.507 1.00 87.12 209 LEU A CA 1
ATOM 1526 C C . LEU A 1 209 ? 25.357 -0.015 -38.257 1.00 87.12 209 LEU A C 1
ATOM 1528 O O . LEU A 1 209 ? 24.453 0.701 -37.829 1.00 87.12 209 LEU A O 1
ATOM 1532 N N . MET A 1 210 ? 26.567 -0.054 -37.694 1.00 88.38 210 MET A N 1
ATOM 1533 C CA . MET A 1 210 ? 26.935 0.771 -36.542 1.00 88.38 210 MET A CA 1
ATOM 1534 C C . MET A 1 210 ? 26.892 2.265 -36.881 1.00 88.38 210 MET A C 1
ATOM 1536 O O . MET A 1 210 ? 26.361 3.051 -36.095 1.00 88.38 210 MET A O 1
ATOM 1540 N N . GLU A 1 211 ? 27.386 2.652 -38.058 1.00 87.06 211 GLU A N 1
ATOM 1541 C CA . GLU A 1 211 ? 27.330 4.027 -38.561 1.00 87.06 211 GLU A CA 1
ATOM 1542 C C . GLU A 1 211 ? 25.883 4.489 -38.777 1.00 87.06 211 GLU A C 1
ATOM 1544 O O . GLU A 1 211 ? 25.463 5.501 -38.214 1.00 87.06 211 GLU A O 1
ATOM 1549 N N . ALA A 1 212 ? 25.081 3.693 -39.488 1.00 86.25 212 ALA A N 1
ATOM 1550 C CA . ALA A 1 212 ? 23.689 4.005 -39.786 1.00 86.25 212 ALA A CA 1
ATOM 1551 C C . ALA A 1 212 ? 22.834 4.161 -38.521 1.00 86.25 212 ALA A C 1
ATOM 1553 O O . ALA A 1 212 ? 22.020 5.081 -38.452 1.00 86.25 212 ALA A O 1
ATOM 1554 N N . ILE A 1 213 ? 23.007 3.297 -37.514 1.00 87.88 213 ILE A N 1
ATOM 1555 C CA . ILE A 1 213 ? 22.275 3.407 -36.243 1.00 87.88 213 ILE A CA 1
ATOM 1556 C C . ILE A 1 213 ? 22.721 4.652 -35.465 1.00 87.88 213 ILE A C 1
ATOM 1558 O O . ILE A 1 213 ? 21.877 5.382 -34.940 1.00 87.88 213 ILE A O 1
ATOM 1562 N N . SER A 1 214 ? 24.028 4.914 -35.400 1.00 87.44 214 SER A N 1
ATOM 1563 C CA . SER A 1 214 ? 24.587 6.018 -34.606 1.00 87.44 214 SER A CA 1
ATOM 1564 C C . SER A 1 214 ? 24.217 7.394 -35.161 1.00 87.44 214 SER A C 1
ATOM 1566 O O . SER A 1 214 ? 23.976 8.311 -34.372 1.00 87.44 214 SER A O 1
ATOM 1568 N N . VAL A 1 215 ? 24.142 7.513 -36.492 1.00 85.00 215 VAL A N 1
ATOM 1569 C CA . VAL A 1 215 ? 23.794 8.742 -37.225 1.00 85.00 215 VAL A CA 1
ATOM 1570 C C . VAL A 1 215 ? 22.282 8.983 -37.278 1.00 85.00 215 VAL A C 1
ATOM 1572 O O . VAL A 1 215 ? 21.843 10.120 -37.139 1.00 85.00 215 VAL A O 1
ATOM 1575 N N . ASN A 1 216 ? 21.463 7.937 -37.455 1.00 84.69 216 ASN A N 1
ATOM 1576 C CA . ASN A 1 216 ? 20.004 8.099 -37.533 1.00 84.69 216 ASN A CA 1
ATOM 1577 C C . ASN A 1 216 ? 19.327 8.285 -36.165 1.00 84.69 216 ASN A C 1
ATOM 1579 O O . ASN A 1 216 ? 18.190 8.755 -36.107 1.00 84.69 216 ASN A O 1
ATOM 1583 N N . SER A 1 217 ? 19.989 7.899 -35.073 1.00 85.69 217 SER A N 1
ATOM 1584 C CA . SER A 1 217 ? 19.472 8.104 -33.716 1.00 85.69 217 SER A CA 1
ATOM 1585 C C . SER A 1 217 ? 19.657 9.557 -33.290 1.00 85.69 217 SER A C 1
ATOM 1587 O O . SER A 1 217 ? 20.736 10.116 -33.493 1.00 85.69 217 SER A O 1
ATOM 1589 N N . ALA A 1 218 ? 18.656 10.152 -32.635 1.00 82.81 218 ALA A N 1
ATOM 1590 C CA . ALA A 1 218 ? 18.760 11.530 -32.176 1.00 82.81 218 ALA A CA 1
ATOM 1591 C C . ALA A 1 218 ? 19.937 11.694 -31.198 1.00 82.81 218 ALA A C 1
ATOM 1593 O O . ALA A 1 218 ? 20.244 10.798 -30.403 1.00 82.81 218 ALA A O 1
ATOM 1594 N N . TYR A 1 219 ? 20.620 12.836 -31.253 1.00 80.38 219 TYR A N 1
ATOM 1595 C CA . TYR A 1 219 ? 21.823 13.063 -30.450 1.00 80.38 219 TYR A CA 1
ATOM 1596 C C . TYR A 1 219 ? 21.526 13.146 -28.947 1.00 80.38 219 TYR A C 1
ATOM 1598 O O . TYR A 1 219 ? 22.344 12.738 -28.127 1.00 80.38 219 TYR A O 1
ATOM 1606 N N . ASN A 1 220 ? 20.315 13.584 -28.583 1.00 84.00 220 ASN A N 1
ATOM 1607 C CA . ASN A 1 220 ? 19.817 13.570 -27.205 1.00 84.00 220 ASN A CA 1
ATOM 1608 C C . ASN A 1 220 ? 19.528 12.154 -26.666 1.00 84.00 220 ASN A C 1
ATOM 1610 O O . ASN A 1 220 ? 19.383 11.989 -25.454 1.00 84.00 220 ASN A O 1
ATOM 1614 N N . SER A 1 221 ? 19.440 11.145 -27.541 1.00 87.62 221 SER A N 1
ATOM 1615 C CA . SER A 1 221 ? 19.327 9.742 -27.155 1.00 87.62 221 SER A CA 1
ATOM 1616 C C . SER A 1 221 ? 20.717 9.213 -26.804 1.00 87.62 221 SER A C 1
ATOM 1618 O O . SER A 1 221 ? 21.601 9.129 -27.663 1.00 87.62 221 SER A O 1
ATOM 1620 N N . MET A 1 222 ? 20.931 8.893 -25.528 1.00 86.31 222 MET A N 1
ATOM 1621 C CA . MET A 1 222 ? 22.228 8.489 -24.980 1.00 86.31 222 MET A CA 1
ATOM 1622 C C . MET A 1 222 ? 22.070 7.364 -23.958 1.00 86.31 222 MET A C 1
ATOM 1624 O O . MET A 1 222 ? 21.053 7.252 -23.264 1.00 86.31 222 MET A O 1
ATOM 1628 N N . ILE A 1 223 ? 23.106 6.534 -23.854 1.00 88.19 223 ILE A N 1
ATOM 1629 C CA . ILE A 1 223 ? 23.219 5.497 -22.828 1.00 88.19 223 ILE A CA 1
ATOM 1630 C C . ILE A 1 223 ? 24.281 5.950 -21.845 1.00 88.19 223 ILE A C 1
ATOM 1632 O O . ILE A 1 223 ? 25.433 6.141 -22.228 1.00 88.19 223 ILE A O 1
ATOM 1636 N N . VAL A 1 224 ? 23.875 6.125 -20.594 1.00 85.12 224 VAL A N 1
ATOM 1637 C CA . VAL A 1 224 ? 24.738 6.602 -19.517 1.00 85.12 224 VAL A CA 1
ATOM 1638 C C . VAL A 1 224 ? 25.042 5.448 -18.577 1.00 85.12 224 VAL A C 1
ATOM 1640 O O . VAL A 1 224 ? 24.176 4.617 -18.276 1.00 85.12 224 VAL A O 1
ATOM 1643 N N . GLU A 1 225 ? 26.293 5.385 -18.140 1.00 80.56 225 GLU A N 1
ATOM 1644 C CA . GLU A 1 225 ? 26.719 4.424 -17.136 1.00 80.56 225 GLU A CA 1
ATOM 1645 C C . GLU A 1 225 ? 25.985 4.670 -15.810 1.00 80.56 225 GLU A C 1
ATOM 1647 O O . GLU A 1 225 ? 25.705 5.815 -15.446 1.00 80.56 225 GLU A O 1
ATOM 1652 N N . PRO A 1 226 ? 25.618 3.601 -15.093 1.00 78.12 226 PRO A N 1
ATOM 1653 C CA . PRO A 1 226 ? 24.922 3.729 -13.824 1.00 78.12 226 PRO A CA 1
ATOM 1654 C C . PRO A 1 226 ? 25.771 4.503 -12.806 1.00 78.12 226 PRO A C 1
ATOM 1656 O O . PRO A 1 226 ? 26.962 4.250 -12.647 1.00 78.12 226 PRO A O 1
ATOM 1659 N N . VAL A 1 227 ? 25.134 5.403 -12.052 1.00 72.06 227 VAL A N 1
ATOM 1660 C CA . VAL A 1 227 ? 25.798 6.188 -10.992 1.00 72.06 227 VAL A CA 1
ATOM 1661 C C . VAL A 1 227 ? 26.220 5.296 -9.812 1.00 72.06 227 VAL A C 1
ATOM 1663 O O . VAL A 1 227 ? 27.134 5.643 -9.066 1.00 72.06 227 VAL A O 1
ATOM 1666 N N . LYS A 1 228 ? 25.584 4.128 -9.640 1.00 76.50 228 LYS A N 1
ATOM 1667 C CA . LYS A 1 228 ? 25.933 3.142 -8.608 1.00 76.50 228 LYS A CA 1
ATOM 1668 C C . LYS A 1 228 ? 26.378 1.816 -9.220 1.00 76.50 228 LYS A C 1
ATOM 1670 O O . LYS A 1 228 ? 25.753 1.301 -10.144 1.00 76.50 228 LYS A O 1
ATOM 1675 N N . ALA A 1 229 ? 27.423 1.221 -8.645 1.00 63.66 229 ALA A N 1
ATOM 1676 C CA . ALA A 1 229 ? 27.901 -0.101 -9.037 1.00 63.66 229 ALA A CA 1
ATOM 1677 C C . ALA A 1 229 ? 26.793 -1.157 -8.852 1.00 63.66 229 ALA A C 1
ATOM 1679 O O . ALA A 1 229 ? 26.316 -1.373 -7.739 1.00 63.66 229 ALA A O 1
ATOM 1680 N N . GLY A 1 230 ? 26.380 -1.797 -9.951 1.00 67.88 230 GLY A N 1
ATOM 1681 C CA . GLY A 1 230 ? 25.325 -2.818 -9.974 1.00 67.88 230 GLY A CA 1
ATOM 1682 C C . GLY A 1 230 ? 23.959 -2.345 -10.488 1.00 67.88 230 GLY A C 1
ATOM 1683 O O . GLY A 1 230 ? 23.083 -3.181 -10.702 1.00 67.88 230 GLY A O 1
ATOM 1684 N N . GLU A 1 231 ? 23.760 -1.044 -10.732 1.00 73.06 231 GLU A N 1
ATOM 1685 C CA . GLU A 1 231 ? 22.565 -0.554 -11.433 1.00 73.06 231 GLU A CA 1
ATOM 1686 C C . GLU A 1 231 ? 22.675 -0.818 -12.951 1.00 73.06 231 GLU A C 1
ATOM 1688 O O . GLU A 1 231 ? 23.760 -0.959 -13.514 1.00 73.06 231 GLU A O 1
ATOM 1693 N N . GLN A 1 232 ? 21.537 -0.938 -13.636 1.00 72.94 232 GLN A N 1
ATOM 1694 C CA . GLN A 1 232 ? 21.510 -1.131 -15.089 1.00 72.94 232 GLN A CA 1
ATOM 1695 C C . GLN A 1 232 ? 21.828 0.185 -15.817 1.00 72.94 232 GLN A C 1
ATOM 1697 O O . GLN A 1 232 ? 21.517 1.262 -15.317 1.00 72.94 232 GLN A O 1
ATOM 1702 N N . LEU A 1 233 ? 22.392 0.095 -17.028 1.00 80.12 233 LEU A N 1
ATOM 1703 C CA . LEU A 1 233 ? 22.660 1.256 -17.891 1.00 80.12 233 LEU A CA 1
ATOM 1704 C C . LEU A 1 233 ? 21.417 2.159 -18.012 1.00 80.12 233 LEU A C 1
ATOM 1706 O O . LEU A 1 233 ? 20.315 1.675 -18.287 1.00 80.12 233 LEU A O 1
ATOM 1710 N N . GLN A 1 234 ? 21.576 3.470 -17.869 1.00 84.88 234 GLN A N 1
ATOM 1711 C CA . GLN A 1 234 ? 20.460 4.406 -17.968 1.00 84.88 234 GLN A CA 1
ATOM 1712 C C . GLN A 1 234 ? 20.247 4.831 -19.427 1.00 84.88 234 GLN A C 1
ATOM 1714 O O . GLN A 1 234 ? 21.196 5.147 -20.137 1.00 84.88 234 GLN A O 1
ATOM 1719 N N . GLN A 1 235 ? 18.992 4.831 -19.891 1.00 89.19 235 GLN A N 1
ATOM 1720 C CA . GLN A 1 235 ? 18.617 5.293 -21.236 1.00 89.19 235 GLN A CA 1
ATOM 1721 C C . GLN A 1 235 ? 17.969 6.679 -21.152 1.00 89.19 235 GLN A C 1
ATOM 1723 O O . GLN A 1 235 ? 16.844 6.797 -20.645 1.00 89.19 235 GLN A O 1
ATOM 1728 N N . LEU A 1 236 ? 18.661 7.701 -21.658 1.00 87.81 236 LEU A N 1
ATOM 1729 C CA . LEU A 1 236 ? 18.174 9.077 -21.791 1.00 87.81 236 LEU A CA 1
ATOM 1730 C C . LEU A 1 236 ? 17.685 9.305 -23.222 1.00 87.81 236 LEU A C 1
ATOM 1732 O O . LEU A 1 236 ? 18.379 8.911 -24.147 1.00 87.81 236 LEU A O 1
ATOM 1736 N N . GLY A 1 237 ? 16.519 9.925 -23.407 1.00 87.69 237 GLY A N 1
ATOM 1737 C CA . GLY A 1 237 ? 15.914 10.127 -24.729 1.00 87.69 237 GLY A CA 1
ATOM 1738 C C . GLY A 1 237 ? 14.920 9.029 -25.120 1.00 87.69 237 GLY A C 1
ATOM 1739 O O . GLY A 1 237 ? 14.274 8.416 -24.262 1.00 87.69 237 GLY A O 1
ATOM 1740 N N . ASN A 1 238 ? 14.748 8.812 -26.425 1.00 88.94 238 ASN A N 1
ATOM 1741 C CA . ASN A 1 238 ? 13.766 7.864 -26.948 1.00 88.94 238 ASN A CA 1
ATOM 1742 C C . ASN A 1 238 ? 14.213 6.418 -26.671 1.00 88.94 238 ASN A C 1
ATOM 1744 O O . ASN A 1 238 ? 15.275 5.993 -27.121 1.00 88.94 238 ASN A O 1
ATOM 1748 N N . LYS A 1 239 ? 13.391 5.639 -25.955 1.00 87.88 239 LYS A N 1
ATOM 1749 C CA . LYS A 1 239 ? 13.773 4.300 -25.471 1.00 87.88 239 LYS A CA 1
ATOM 1750 C C . LYS A 1 239 ? 14.154 3.350 -26.602 1.00 87.88 239 LYS A C 1
ATOM 1752 O O . LYS A 1 239 ? 15.127 2.616 -26.457 1.00 87.88 239 LYS A O 1
ATOM 1757 N N . THR A 1 240 ? 13.457 3.411 -27.735 1.00 89.06 240 THR A N 1
ATOM 1758 C CA . THR A 1 240 ? 13.758 2.600 -28.922 1.00 89.06 240 THR A CA 1
ATOM 1759 C C . THR A 1 240 ? 15.146 2.897 -29.485 1.00 89.06 240 THR A C 1
ATOM 1761 O O . THR A 1 240 ? 15.926 1.978 -29.732 1.00 89.06 240 THR A O 1
ATOM 1764 N N . GLU A 1 241 ? 15.479 4.179 -29.642 1.00 90.00 241 GLU A N 1
ATOM 1765 C CA . GLU A 1 241 ? 16.785 4.622 -30.141 1.00 90.00 241 GLU A CA 1
ATOM 1766 C C . GLU A 1 241 ? 17.892 4.223 -29.165 1.00 90.00 241 GLU A C 1
ATOM 1768 O O . GLU A 1 241 ? 18.905 3.662 -29.571 1.00 90.00 241 GLU A O 1
ATOM 1773 N N . CYS A 1 242 ? 17.667 4.388 -27.860 1.00 90.25 242 CYS A N 1
ATOM 1774 C CA . CYS A 1 242 ? 18.612 3.925 -26.846 1.00 90.25 242 CYS A CA 1
ATOM 1775 C C . CYS A 1 242 ? 18.759 2.395 -26.823 1.00 90.25 242 CYS A C 1
ATOM 1777 O O . CYS A 1 242 ? 19.814 1.883 -26.454 1.00 90.25 242 CYS A O 1
ATOM 1779 N N . GLY A 1 243 ? 17.732 1.644 -27.224 1.00 90.38 243 GLY A N 1
ATOM 1780 C CA . GLY A 1 243 ? 17.828 0.200 -27.426 1.00 90.38 243 GLY A CA 1
ATOM 1781 C C . GLY A 1 243 ? 18.748 -0.166 -28.590 1.00 90.38 243 GLY A C 1
ATOM 1782 O O . GLY A 1 243 ? 19.568 -1.076 -28.454 1.00 90.38 243 GLY A O 1
ATOM 1783 N N . LEU A 1 244 ? 18.661 0.577 -29.696 1.00 90.81 244 LEU A N 1
ATOM 1784 C CA . LEU A 1 244 ? 19.523 0.416 -30.870 1.00 90.81 244 LEU A CA 1
ATOM 1785 C C . LEU A 1 244 ? 20.968 0.862 -30.598 1.00 90.81 244 LEU A C 1
ATOM 1787 O O . LEU A 1 244 ? 21.904 0.162 -30.973 1.00 90.81 244 LEU A O 1
ATOM 1791 N N . LEU A 1 245 ? 21.182 1.963 -29.876 1.00 90.69 245 LEU A N 1
ATOM 1792 C CA . LEU A 1 245 ? 22.526 2.377 -29.448 1.00 90.69 245 LEU A CA 1
ATOM 1793 C C . LEU A 1 245 ? 23.175 1.325 -28.531 1.00 90.69 245 LEU A C 1
ATOM 1795 O O . LEU A 1 245 ? 24.375 1.070 -28.616 1.00 90.69 245 LEU A O 1
ATOM 1799 N N . GLY A 1 246 ? 22.374 0.648 -27.702 1.00 90.00 246 GLY A N 1
ATOM 1800 C CA . GLY A 1 246 ? 22.854 -0.434 -26.840 1.00 90.00 246 GLY A CA 1
ATOM 1801 C C . GLY A 1 246 ? 23.215 -1.678 -27.645 1.00 90.00 246 GLY A C 1
ATOM 1802 O O . GLY A 1 246 ? 24.107 -2.432 -27.264 1.00 90.00 246 GLY A O 1
ATOM 1803 N N . PHE A 1 247 ? 22.557 -1.873 -28.788 1.00 90.06 247 PHE A N 1
ATOM 1804 C CA . PHE A 1 247 ? 22.921 -2.902 -29.749 1.00 90.06 247 PHE A CA 1
ATOM 1805 C C . PHE A 1 247 ? 24.262 -2.595 -30.431 1.00 90.06 247 PHE A C 1
ATOM 1807 O O . PHE A 1 247 ? 25.097 -3.489 -30.508 1.00 90.06 247 PHE A O 1
ATOM 1814 N N . VAL A 1 248 ? 24.541 -1.339 -30.805 1.00 90.38 248 VAL A N 1
ATOM 1815 C CA . VAL A 1 248 ? 25.856 -0.928 -31.349 1.00 90.38 248 VAL A CA 1
ATOM 1816 C C . VAL A 1 248 ? 26.997 -1.229 -30.371 1.00 90.38 248 VAL A C 1
ATOM 1818 O O . VAL A 1 248 ? 28.015 -1.789 -30.776 1.00 90.38 248 VAL A O 1
ATOM 1821 N N . GLN A 1 249 ? 26.801 -0.960 -29.076 1.00 88.56 249 GLN A N 1
ATOM 1822 C CA . GLN A 1 249 ? 27.782 -1.328 -28.047 1.00 88.56 249 GLN A CA 1
ATOM 1823 C C . GLN A 1 249 ? 27.996 -2.849 -27.957 1.00 88.56 249 GLN A C 1
ATOM 1825 O O . GLN A 1 249 ? 29.133 -3.298 -27.830 1.00 88.56 249 GLN A O 1
ATOM 1830 N N . LYS A 1 250 ? 26.935 -3.665 -28.081 1.00 87.69 250 LYS A N 1
ATOM 1831 C CA . LYS A 1 250 ? 27.047 -5.140 -28.115 1.00 87.69 250 LYS A CA 1
ATOM 1832 C C . LYS A 1 250 ? 27.785 -5.658 -29.355 1.00 87.69 250 LYS A C 1
ATOM 1834 O O . LYS A 1 250 ? 28.522 -6.639 -29.260 1.00 87.69 250 LYS A O 1
ATOM 1839 N N . LEU A 1 251 ? 27.634 -4.980 -30.494 1.00 86.94 251 LEU A N 1
ATOM 1840 C CA . LEU A 1 251 ? 28.413 -5.254 -31.705 1.00 86.94 251 LEU A CA 1
ATOM 1841 C C . LEU A 1 251 ? 29.908 -4.903 -31.529 1.00 86.94 251 LEU A C 1
ATOM 1843 O O . LEU A 1 251 ? 30.713 -5.279 -32.373 1.00 86.94 251 LEU A O 1
ATOM 1847 N N . GLY A 1 252 ? 30.306 -4.229 -30.444 1.00 85.44 252 GLY A N 1
ATOM 1848 C CA . GLY A 1 252 ? 31.691 -3.820 -30.186 1.00 85.44 252 GLY A CA 1
ATOM 1849 C C . GLY A 1 252 ? 32.059 -2.454 -30.770 1.00 85.44 252 GLY A C 1
ATOM 1850 O O . GLY A 1 252 ? 33.239 -2.115 -30.815 1.00 85.44 252 GLY A O 1
ATOM 1851 N N . GLY A 1 253 ? 31.074 -1.674 -31.226 1.00 83.69 253 GLY A N 1
ATOM 1852 C CA . GLY A 1 253 ? 31.278 -0.314 -31.720 1.00 83.69 253 GLY A CA 1
ATOM 1853 C C . GLY A 1 253 ? 31.064 0.742 -30.643 1.00 83.69 253 GLY A C 1
ATOM 1854 O O . GLY A 1 253 ? 30.137 0.647 -29.837 1.00 83.69 253 GLY A O 1
ATOM 1855 N N . ASP A 1 254 ? 31.876 1.798 -30.676 1.00 88.12 254 ASP A N 1
ATOM 1856 C CA . ASP A 1 254 ? 31.614 3.009 -29.902 1.00 88.12 254 ASP A CA 1
ATOM 1857 C C . ASP A 1 254 ? 30.807 4.010 -30.741 1.00 88.12 254 ASP A C 1
ATOM 1859 O O . ASP A 1 254 ? 31.328 4.672 -31.644 1.00 88.12 254 ASP A O 1
ATOM 1863 N N . TYR A 1 255 ? 29.515 4.130 -30.427 1.00 87.69 255 TYR A N 1
ATOM 1864 C CA . TYR A 1 255 ? 28.627 5.084 -31.091 1.00 87.69 255 TYR A CA 1
ATOM 1865 C C . TYR A 1 255 ? 29.037 6.544 -30.826 1.00 87.69 255 TYR A C 1
ATOM 1867 O O . TYR A 1 255 ? 28.738 7.421 -31.639 1.00 87.69 255 TYR A O 1
ATOM 1875 N N . THR A 1 256 ? 29.751 6.822 -29.728 1.00 88.06 256 THR A N 1
ATOM 1876 C CA . THR A 1 256 ? 30.228 8.169 -29.375 1.00 88.06 256 THR A CA 1
ATOM 1877 C C . THR A 1 256 ? 31.330 8.619 -30.326 1.00 88.06 256 THR A C 1
ATOM 1879 O O . THR A 1 256 ? 31.294 9.740 -30.836 1.00 88.06 256 THR A O 1
ATOM 1882 N N . ALA A 1 257 ? 32.279 7.728 -30.626 1.00 88.25 257 ALA A N 1
ATOM 1883 C CA . ALA A 1 257 ? 33.329 7.977 -31.606 1.00 88.25 257 ALA A CA 1
ATOM 1884 C C . ALA A 1 257 ? 32.750 8.249 -33.004 1.00 88.25 257 ALA A C 1
ATOM 1886 O O . ALA A 1 257 ? 33.158 9.206 -33.662 1.00 88.25 257 ALA A O 1
ATOM 1887 N N . ILE A 1 258 ? 31.750 7.467 -33.427 1.00 85.19 258 ILE A N 1
ATOM 1888 C CA . ILE A 1 258 ? 31.072 7.649 -34.722 1.00 85.19 258 ILE A CA 1
ATOM 1889 C C . ILE A 1 258 ? 30.366 9.009 -34.780 1.00 85.19 258 ILE A C 1
ATOM 1891 O O . I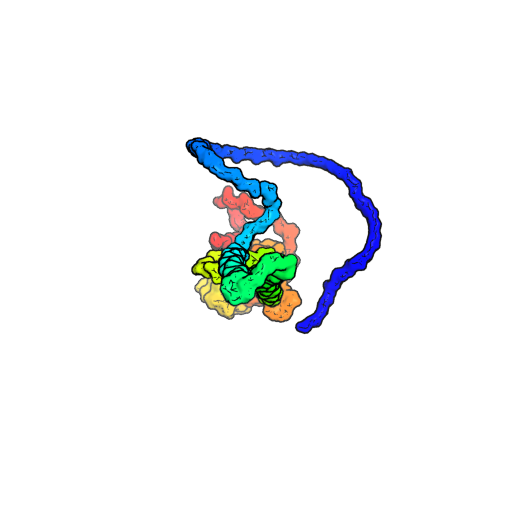LE A 1 258 ? 30.531 9.753 -35.746 1.00 85.19 258 ILE A O 1
ATOM 1895 N N . ARG A 1 259 ? 29.637 9.383 -33.723 1.00 85.12 259 ARG A N 1
ATOM 1896 C CA . ARG A 1 259 ? 28.975 10.695 -33.627 1.00 85.12 259 ARG A CA 1
ATOM 1897 C C . ARG A 1 259 ? 29.960 11.864 -33.630 1.00 85.12 259 ARG A C 1
ATOM 1899 O O . ARG A 1 259 ? 29.646 12.917 -34.166 1.00 85.12 259 ARG A O 1
ATOM 1906 N N . LYS A 1 260 ? 31.165 11.690 -33.081 1.00 86.25 260 LYS A N 1
ATOM 1907 C CA . LYS A 1 260 ? 32.213 12.720 -33.132 1.00 86.25 260 LYS A CA 1
ATOM 1908 C C . LYS A 1 260 ? 32.767 12.921 -34.547 1.00 86.25 260 LYS A C 1
ATOM 1910 O O . LYS A 1 260 ? 33.147 14.037 -34.887 1.00 86.25 260 LYS A O 1
ATOM 1915 N N . MET A 1 261 ? 32.815 11.863 -35.359 1.00 84.38 261 MET A N 1
ATOM 1916 C CA . MET A 1 261 ? 33.219 11.951 -36.769 1.00 84.38 261 MET A CA 1
ATOM 1917 C C . MET A 1 261 ? 32.143 12.599 -37.652 1.00 84.38 261 MET A C 1
ATOM 1919 O O . MET A 1 261 ? 32.481 13.218 -38.657 1.00 84.38 261 MET A O 1
ATOM 1923 N N . HIS A 1 262 ? 30.872 12.511 -37.250 1.00 80.38 262 HIS A N 1
ATOM 1924 C CA . HIS A 1 262 ? 29.735 13.119 -37.942 1.00 80.38 262 HIS A CA 1
ATOM 1925 C C . HIS A 1 262 ? 28.982 14.106 -37.029 1.00 80.38 262 HIS A C 1
ATOM 1927 O O . HIS A 1 262 ? 27.933 13.753 -36.482 1.00 80.38 262 HIS A O 1
ATOM 1933 N N . PRO A 1 263 ? 29.501 15.334 -36.828 1.00 76.94 263 PRO A N 1
ATOM 1934 C CA . PRO A 1 263 ? 28.863 16.323 -35.960 1.00 76.94 263 PRO A CA 1
ATOM 1935 C C . PRO A 1 263 ? 27.511 16.786 -36.518 1.00 76.94 263 PRO A C 1
ATOM 1937 O O . PRO A 1 263 ? 27.320 16.827 -37.734 1.00 76.94 263 PRO A O 1
ATOM 1940 N N . GLU A 1 264 ? 26.588 17.198 -35.643 1.00 66.25 264 GLU A N 1
ATOM 1941 C CA . GLU A 1 264 ? 25.234 17.635 -36.031 1.00 66.25 264 GLU A CA 1
ATOM 1942 C C . GLU A 1 264 ? 25.229 18.747 -37.091 1.00 66.25 264 GLU A C 1
ATOM 1944 O O . GLU A 1 264 ? 24.371 18.769 -37.969 1.00 66.25 264 GLU A O 1
ATOM 1949 N N . GLU A 1 265 ? 26.231 19.627 -37.050 1.00 66.94 265 GLU A N 1
ATOM 1950 C CA . GLU A 1 265 ? 26.419 20.733 -37.997 1.00 66.94 265 GLU A CA 1
ATOM 1951 C C . GLU A 1 265 ? 26.668 20.268 -39.440 1.00 66.94 265 GLU A C 1
ATOM 1953 O O . GLU A 1 265 ? 26.413 21.013 -40.385 1.00 66.94 265 GLU A O 1
ATOM 1958 N N . SER A 1 266 ? 27.146 19.033 -39.621 1.00 66.50 266 SER A N 1
ATOM 1959 C CA . SER A 1 266 ? 27.363 18.436 -40.942 1.00 66.50 266 SER A CA 1
ATOM 1960 C C . SER A 1 266 ? 26.070 17.945 -41.598 1.00 66.50 266 SER A C 1
ATOM 1962 O O . SER A 1 266 ? 26.040 17.719 -42.809 1.00 66.50 266 SER A O 1
ATOM 1964 N N . PHE A 1 267 ? 24.987 17.814 -40.826 1.00 65.19 267 PHE A N 1
ATOM 1965 C CA . PHE A 1 267 ? 23.692 17.402 -41.343 1.00 65.19 267 PHE A CA 1
ATOM 1966 C C . PHE A 1 267 ? 22.832 18.623 -41.667 1.00 65.19 267 PHE A C 1
ATOM 1968 O O . PHE A 1 267 ? 22.475 19.429 -40.808 1.00 65.19 267 PHE A O 1
ATOM 1975 N N . VAL A 1 268 ? 22.413 18.728 -42.926 1.00 59.06 268 VAL A N 1
ATOM 1976 C CA . VAL A 1 268 ? 21.343 19.652 -43.308 1.00 59.06 268 VAL A CA 1
ATOM 1977 C C . VAL A 1 268 ? 20.063 19.181 -42.608 1.00 59.06 268 VAL A C 1
ATOM 1979 O O . VAL A 1 268 ? 19.653 18.038 -42.802 1.00 59.06 268 VAL A O 1
ATOM 1982 N N . LYS A 1 269 ? 19.472 20.038 -41.755 1.00 51.88 269 LYS A N 1
ATOM 1983 C CA . LYS A 1 269 ? 18.302 19.752 -40.894 1.00 51.88 269 LYS A CA 1
ATOM 1984 C C . LYS A 1 269 ? 17.309 18.779 -41.543 1.00 51.88 269 LYS A C 1
ATOM 1986 O O . LYS A 1 269 ? 16.559 19.150 -42.443 1.00 51.88 269 LYS A O 1
ATOM 1991 N N . VAL A 1 270 ? 17.262 17.552 -41.029 1.00 50.50 270 VAL A N 1
ATOM 1992 C CA . VAL A 1 270 ? 16.266 16.553 -41.422 1.00 50.50 270 VAL A CA 1
ATOM 1993 C C . VAL A 1 270 ? 14.998 16.776 -40.601 1.00 50.50 270 VAL A C 1
ATOM 1995 O O . VAL A 1 270 ? 15.047 16.864 -39.375 1.00 50.50 270 VAL A O 1
ATOM 1998 N N . LEU A 1 271 ? 13.869 16.870 -41.304 1.00 50.16 271 LEU A N 1
ATOM 1999 C CA . LEU A 1 271 ? 12.515 17.102 -40.798 1.00 50.16 271 LEU A CA 1
ATOM 2000 C C . LEU A 1 271 ? 12.247 16.393 -39.458 1.00 50.16 271 LEU A C 1
ATOM 2002 O O . LEU A 1 271 ? 12.338 15.160 -39.337 1.00 50.16 271 LEU A O 1
ATOM 2006 N N . SER A 1 272 ? 11.885 17.203 -38.461 1.00 43.53 272 SER A N 1
ATOM 2007 C CA . SER A 1 272 ? 11.235 16.752 -37.237 1.00 43.53 272 SER A CA 1
ATOM 2008 C C . SER A 1 272 ? 9.895 16.095 -37.589 1.00 43.53 272 SER A C 1
ATOM 2010 O O . SER A 1 272 ? 9.330 16.345 -38.650 1.00 43.53 272 SER A O 1
ATOM 2012 N N . ARG A 1 273 ? 9.424 15.209 -36.705 1.00 46.06 273 ARG A N 1
ATOM 2013 C CA . ARG A 1 273 ? 8.327 14.216 -36.813 1.00 46.06 273 ARG A CA 1
ATOM 2014 C C . ARG A 1 273 ? 6.964 14.687 -37.397 1.00 46.06 273 ARG A C 1
ATOM 2016 O O . ARG A 1 273 ? 6.028 13.901 -37.407 1.00 46.06 273 ARG A O 1
ATOM 2023 N N . LEU A 1 274 ? 6.833 15.916 -37.899 1.00 36.91 274 LEU A N 1
ATOM 2024 C CA . LEU A 1 274 ? 5.604 16.495 -38.451 1.00 36.91 274 LEU A CA 1
ATOM 2025 C C . LEU A 1 274 ? 5.390 16.340 -39.971 1.00 36.91 274 LEU A C 1
ATOM 2027 O O . LEU A 1 274 ? 4.309 16.675 -40.442 1.00 36.91 274 LEU A O 1
ATOM 2031 N N . SER A 1 275 ? 6.345 15.831 -40.752 1.00 35.81 275 SER A N 1
ATOM 2032 C CA . SER A 1 275 ? 6.153 15.639 -42.204 1.00 35.81 275 SER A CA 1
ATOM 2033 C C . SER A 1 275 ? 6.047 14.161 -42.565 1.00 35.81 275 SER A C 1
ATOM 2035 O O . SER A 1 275 ? 6.933 13.592 -43.192 1.00 35.81 275 SER A O 1
ATOM 2037 N N . PHE A 1 276 ? 4.953 13.529 -42.142 1.00 41.09 276 PHE A N 1
ATOM 2038 C CA . PHE A 1 276 ? 4.558 12.188 -42.579 1.00 41.09 276 PHE A CA 1
ATOM 2039 C C . PHE A 1 276 ? 3.377 12.308 -43.553 1.00 41.09 276 PHE A C 1
ATOM 2041 O O . PHE A 1 276 ? 2.291 11.826 -43.271 1.00 41.09 276 PHE A O 1
ATOM 2048 N N . TYR A 1 277 ? 3.556 13.046 -44.653 1.00 37.19 277 TYR A N 1
ATOM 2049 C CA . TYR A 1 277 ? 2.572 13.125 -45.742 1.00 37.19 277 TYR A CA 1
ATOM 2050 C C . TYR A 1 277 ? 3.215 13.581 -47.061 1.00 37.19 277 TYR A C 1
ATOM 2052 O O . TYR A 1 277 ? 2.697 14.463 -47.726 1.00 37.19 277 TYR A O 1
ATOM 2060 N N . ASP A 1 278 ? 4.360 13.013 -47.453 1.00 33.78 278 ASP A N 1
ATOM 2061 C CA . ASP A 1 278 ? 4.694 12.998 -48.884 1.00 33.78 278 ASP A CA 1
ATOM 2062 C C . ASP A 1 278 ? 5.711 11.901 -49.223 1.00 33.78 278 ASP A C 1
ATOM 2064 O O . ASP A 1 278 ? 6.894 11.980 -48.890 1.00 33.78 278 ASP A O 1
ATOM 2068 N N . PHE A 1 279 ? 5.229 10.833 -49.857 1.00 43.47 279 PHE A N 1
ATOM 2069 C CA . PHE A 1 279 ? 6.029 9.705 -50.329 1.00 43.47 279 PHE A CA 1
ATOM 2070 C C . PHE A 1 279 ? 6.385 9.946 -51.801 1.00 43.47 279 PHE A C 1
ATOM 2072 O O . PHE A 1 279 ? 5.886 9.262 -52.687 1.00 43.47 279 PHE A O 1
ATOM 2079 N N . SER A 1 280 ? 7.189 10.974 -52.088 1.00 37.09 280 SER A N 1
ATOM 2080 C CA . SER A 1 280 ? 7.656 11.234 -53.457 1.00 37.09 280 SER A CA 1
ATOM 2081 C C . SER A 1 280 ? 8.894 12.138 -53.503 1.00 37.09 280 SER A C 1
ATOM 2083 O O . SER A 1 280 ? 8.847 13.205 -54.104 1.00 37.09 280 SER A O 1
ATOM 2085 N N . GLN A 1 281 ? 10.021 11.742 -52.901 1.00 31.39 281 GLN A N 1
ATOM 2086 C CA . GLN A 1 281 ? 11.332 12.329 -53.233 1.00 31.39 281 GLN A CA 1
ATOM 2087 C C . GLN A 1 281 ? 12.448 11.264 -53.196 1.00 31.39 281 GLN A C 1
ATOM 2089 O O . GLN A 1 281 ? 12.374 10.329 -52.395 1.00 31.39 281 GLN A O 1
ATOM 2094 N N . PRO A 1 282 ? 13.459 11.365 -54.085 1.00 33.41 282 PRO A N 1
ATOM 2095 C CA . PRO A 1 282 ? 14.426 10.305 -54.345 1.00 33.41 282 PRO A CA 1
ATOM 2096 C C . PRO A 1 282 ? 15.365 10.052 -53.158 1.00 33.41 282 PRO A C 1
ATOM 2098 O O . PRO A 1 282 ? 15.979 10.955 -52.595 1.00 33.41 282 PRO A O 1
ATOM 2101 N N . LEU A 1 283 ? 15.465 8.767 -52.820 1.00 41.59 283 LEU A N 1
ATOM 2102 C CA . LEU A 1 283 ? 16.314 8.144 -51.809 1.00 41.59 283 LEU A CA 1
ATOM 2103 C C . LEU A 1 283 ? 17.805 8.498 -52.010 1.00 41.59 283 LEU A C 1
ATOM 2105 O O . LEU A 1 283 ? 18.501 7.877 -52.809 1.00 41.59 283 LEU A O 1
ATOM 2109 N N . SER A 1 284 ? 18.325 9.464 -51.257 1.00 31.61 284 SER A N 1
ATOM 2110 C CA . SER A 1 284 ? 19.779 9.643 -51.068 1.00 31.61 284 SER A CA 1
ATOM 2111 C C . SER A 1 284 ? 20.182 9.889 -49.612 1.00 31.61 284 SER A C 1
ATOM 2113 O O . SER A 1 284 ? 21.357 10.059 -49.306 1.00 31.61 284 SER A O 1
ATOM 2115 N N . ILE A 1 285 ? 19.231 9.800 -48.682 1.00 41.53 285 ILE A N 1
ATOM 2116 C CA . ILE A 1 285 ? 19.496 9.781 -47.246 1.00 41.53 285 ILE A CA 1
ATOM 2117 C C . ILE A 1 285 ? 18.917 8.471 -46.740 1.00 41.53 285 ILE A C 1
ATOM 2119 O O . ILE A 1 285 ? 17.701 8.283 -46.730 1.00 41.53 285 ILE A O 1
ATOM 2123 N N . LEU A 1 286 ? 19.804 7.545 -46.376 1.00 38.44 286 LEU A N 1
ATOM 2124 C CA . LEU A 1 286 ? 19.495 6.240 -45.800 1.00 38.44 286 LEU A CA 1
ATOM 2125 C C . LEU A 1 286 ? 18.899 6.422 -44.389 1.00 38.44 286 LEU A C 1
ATOM 2127 O O . LEU A 1 286 ? 19.475 5.997 -43.387 1.00 38.44 286 LEU A O 1
ATOM 2131 N N . ARG A 1 287 ? 17.735 7.077 -44.295 1.00 37.00 287 ARG A N 1
ATOM 2132 C CA . ARG A 1 287 ? 16.841 6.947 -43.151 1.00 37.00 287 ARG A CA 1
ATOM 2133 C C . ARG A 1 287 ? 16.289 5.536 -43.252 1.00 37.00 287 ARG A C 1
ATOM 2135 O O . ARG A 1 287 ? 15.352 5.273 -44.002 1.00 37.00 287 ARG A O 1
ATOM 2142 N N . LEU A 1 288 ? 16.929 4.619 -42.534 1.00 39.72 288 LEU A N 1
ATOM 2143 C CA . LEU A 1 288 ? 16.345 3.334 -42.185 1.00 39.72 288 LEU A CA 1
ATOM 2144 C C . LEU A 1 288 ? 15.001 3.655 -41.521 1.00 39.72 288 LEU A C 1
ATOM 2146 O O . LEU A 1 288 ? 14.949 4.083 -40.368 1.00 39.72 288 LEU A O 1
ATOM 2150 N N . ILE A 1 289 ? 13.920 3.557 -42.295 1.00 38.38 289 ILE A N 1
ATOM 2151 C CA . ILE A 1 289 ? 12.557 3.600 -41.786 1.00 38.38 289 ILE A CA 1
ATOM 2152 C C . ILE A 1 289 ? 12.428 2.347 -40.926 1.00 38.38 289 ILE A C 1
ATOM 2154 O O . ILE A 1 289 ? 12.139 1.256 -41.409 1.00 38.38 289 ILE A O 1
ATOM 2158 N N . PHE A 1 290 ? 12.713 2.497 -39.635 1.00 38.34 290 PHE A N 1
ATOM 2159 C CA . PHE A 1 290 ? 12.213 1.588 -38.621 1.00 38.34 290 PHE A CA 1
ATOM 2160 C C . PHE A 1 290 ? 10.711 1.844 -38.533 1.00 38.34 290 PHE A C 1
ATOM 2162 O O . PHE A 1 290 ? 10.251 2.702 -37.781 1.00 38.34 290 PHE A O 1
ATOM 2169 N N . CYS A 1 291 ? 9.960 1.155 -39.388 1.00 28.17 291 CYS A N 1
ATOM 2170 C CA . CYS A 1 291 ? 8.526 1.021 -39.220 1.00 28.17 291 CYS A CA 1
ATOM 2171 C C . CYS A 1 291 ? 8.319 0.127 -37.989 1.00 28.17 291 CYS A C 1
ATOM 2173 O O . CYS A 1 291 ? 8.707 -1.041 -38.017 1.00 28.17 291 CYS A O 1
ATOM 2175 N N . PHE A 1 292 ? 7.802 0.709 -36.908 1.00 32.31 292 PHE A N 1
ATOM 2176 C CA . PHE A 1 292 ? 7.212 -0.022 -35.786 1.00 32.31 292 PHE A CA 1
ATOM 2177 C C . PHE A 1 292 ? 5.706 -0.113 -35.994 1.00 32.31 292 PHE A C 1
ATOM 2179 O O . PHE A 1 292 ? 5.139 0.882 -36.505 1.00 32.31 292 PHE A O 1
#

InterPro domains:
  IPR001757 P-type ATPase [TIGR01494] (100-188)
  IPR018303 P-type ATPase, phosphorylation site [PS00154] (167-173)
  IPR023298 P-type ATPase, transmembrane domain superfamily [SSF81665] (54-159)
  IPR023299 P-type ATPase, cytoplasmic domain N [G3DSA:3.40.1110.10] (181-280)
  IPR023299 P-type ATPase, cytoplasmic domain N [SSF81660] (172-263)

Secondary structure (DSSP, 8-state):
--------------------------------------------------------HHHHHHHHHHHHHHHHHHHHHHHHHHHHHHHHHIIIIIIS-PPP-HHHHHHHHHHHHHHHHHHHHTS-THHHHHHHHHHHHHHHHHHHTT---S-HHHHHHHHT-S-----IIIIIS-S------EEETTEEE-STTSPPPGGGS-TTHHHHHHHHHHHHS-TT-EEE--SSTTPPPEEES-HHHHHHHHHHHHTT--HHHHHHHS-GGGS-----TT--S---S---S-------

Organism: Heterorhabditis bacteriophora (NCBI:txid37862)

Sequence (292 aa):
MTLLGAGKTGTGMDDDSTSTSSSSSSSSSSSSSNSSSGSSNSSKSSDDEDGLSAKSVLQSKLSKLALQIIYCGTTVAAVALIVLITRFCIEHYVRDGIPFSIADIQMFVKFFIIAVTILVISIPEGLPLAIALALTYSVRKMMFDNNLVRHLDACETMGNATSICSDKTGTLTTNRMTVVDSYINGNHYEGQTNQPHGSSLPGKTGSLLMEAISVNSAYNSMIVEPVKAGEQLQQLGNKTECGLLGFVQKLGGDYTAIRKMHPEESFVKVLSRLSFYDFSQPLSILRLIFCF

pLDDT: mean 71.9, std 25.08, range [22.02, 96.5]

Foldseek 3Di:
DDDDDDDDDDDDDDDDDDDYDDDDDDDDDDDDDDDDDDDDDDDDDDDPDDDDDPDAPVNVVVVVVQVVLLVVLLVVLVVQLVVQVVVCCCCVCVPVVDDDDPVVVVVNVVSVVVSVVSNVVSRPPCPVVVVVVVLVVVQVVCVVVVHHDPDSSVVVVVVVDPDDDDDCAVTVDVNAAADQWDQFPNDIQGGPVSQDALVRHPDCRSVVLLLLLLVLQDPQFDWADDPDPPDDIDTGDDRNSVNSCVSNVRNVDDSVVSCVVPDPVNDDDDDDPPPPPDPDDDDPDPNVPPDD